Protein AF-A0A183JZS4-F1 (afdb_monomer)

Nearest PDB structures (foldseek):
  2obv-assembly1_A  TM=9.964E-01  e=6.288E-43  Homo sapiens
  6fcd-assembly1_A  TM=9.947E-01  e=8.988E-43  Homo sapiens
  7rwh-assembly1_A  TM=9.903E-01  e=8.988E-43  Homo sapiens
  6fbo-assembly1_A  TM=9.961E-01  e=3.535E-42  Homo sapiens
  6p9v-assembly1_A-2  TM=9.961E-01  e=6.806E-42  Homo sapiens

InterPro domains:
  IPR002133 S-adenosylmethionine synthetase [PTHR11964] (72-334)
  IPR002133 S-adenosylmethionine synthetase [TIGR01034] (72-334)
  IPR022628 S-adenosylmethionine synthetase, N-terminal [PF00438] (72-130)
  IPR022629 S-adenosylmethionine synthetase, central domain [PF02772] (144-265)
  IPR022630 S-adenosylmethionine synthetase, C-terminal [PF02773] (267-334)
  IPR022631 S-adenosylmethionine synthetase, conserved site [PS00376] (146-156)
  IPR022631 S-adenosylmethionine synthetase, conserved site [PS00377] (293-301)
  IPR022636 S-adenosylmethionine synthetase superfamily [SSF55973] (58-139)
  IPR022636 S-adenosylmethionine synthetase superfamily [SSF55973] (142-266)
  IPR022636 S-adenosylmethionine synthetase superfamily [SSF55973] (267-334)

Secondary structure (DSSP, 8-state):
-----PPPPPS-----HHHHHHHHHHHHHHHSS-----S---PPPPPP-----------------SEEE--EEEEETTEEEEEEEEEES----HHHHHHHHHHHHT-EEGGGTEETTT-EEEEEEEPPPHHHHHHHTTT--GGGPPPSS-EEEEEEEESSSTTSS-HHHHHHHHHHHHHHHHHHTTSSTTEEEEEEEEEEEEEEEETTEEEEEEEEEEEEEEEE-SSS-HHHHHHHHIIIIIHHHS-GGG--TT-EEEESTTS---S-GGGTS-EETTTTTTTTTTTTSS---S---TT--TT-HHHHHHHHHHHHHHHHHHTTS-SEEEEEEEE-TT-S--EEEEEE-

pLDDT: mean 79.47, std 25.32, range [18.95, 98.75]

Organism: NCBI:txid6186

Structure (mmCIF, N/CA/C/O backbone):
data_AF-A0A183JZS4-F1
#
_entry.id   AF-A0A183JZS4-F1
#
loop_
_atom_site.group_PDB
_atom_site.id
_atom_site.type_symbol
_atom_site.label_atom_id
_atom_site.label_alt_id
_atom_site.label_comp_id
_atom_site.label_asym_id
_atom_site.label_entity_id
_atom_site.label_seq_id
_atom_site.pdbx_PDB_ins_code
_atom_site.Cartn_x
_atom_site.Cartn_y
_atom_site.Cartn_z
_atom_site.occupancy
_atom_site.B_iso_or_equiv
_atom_site.auth_seq_id
_atom_site.auth_comp_id
_atom_site.auth_asym_id
_atom_site.auth_atom_id
_atom_site.pdbx_PDB_model_num
ATOM 1 N N . MET A 1 1 ? 10.781 13.021 -59.626 1.00 37.31 1 MET A N 1
ATOM 2 C CA . MET A 1 1 ? 10.560 14.184 -58.742 1.00 37.31 1 MET A CA 1
ATOM 3 C C . MET A 1 1 ? 9.190 14.043 -58.106 1.00 37.31 1 MET A C 1
ATOM 5 O O . MET A 1 1 ? 8.219 14.307 -58.792 1.00 37.31 1 MET A O 1
ATOM 9 N N . SER A 1 2 ? 9.129 13.605 -56.849 1.00 26.14 2 SER A N 1
ATOM 10 C CA . SER A 1 2 ? 8.115 14.011 -55.859 1.00 26.14 2 SER A CA 1
ATOM 11 C C . SER A 1 2 ? 8.371 13.226 -54.575 1.00 26.14 2 SER A C 1
ATOM 13 O O . SER A 1 2 ? 7.959 12.083 -54.416 1.00 26.14 2 SER A O 1
ATOM 15 N N . THR A 1 3 ? 9.143 13.842 -53.689 1.00 25.03 3 THR A N 1
ATOM 16 C CA . THR A 1 3 ? 9.300 13.450 -52.293 1.00 25.03 3 THR A CA 1
ATOM 17 C C . THR A 1 3 ? 8.053 13.896 -51.533 1.00 25.03 3 THR A C 1
ATOM 19 O O . THR A 1 3 ? 7.829 15.094 -51.357 1.00 25.03 3 THR A O 1
ATOM 22 N N . GLU A 1 4 ? 7.225 12.950 -51.093 1.00 27.14 4 GLU A N 1
ATOM 23 C CA . GLU A 1 4 ? 6.157 13.237 -50.135 1.00 27.14 4 GLU A CA 1
ATOM 24 C C . GLU A 1 4 ? 6.762 13.460 -48.746 1.00 27.14 4 GLU A C 1
ATOM 26 O O . GLU A 1 4 ? 7.496 12.635 -48.199 1.00 27.14 4 GLU A O 1
ATOM 31 N N . LYS A 1 5 ? 6.495 14.650 -48.207 1.00 26.62 5 LYS A N 1
ATOM 32 C CA . LYS A 1 5 ? 6.917 15.097 -46.883 1.00 26.62 5 LYS A CA 1
ATOM 33 C C . LYS A 1 5 ? 6.120 14.342 -45.822 1.00 26.62 5 LYS A C 1
ATOM 35 O O . LYS A 1 5 ? 4.927 14.583 -45.666 1.00 26.62 5 LYS A O 1
ATOM 40 N N . ILE A 1 6 ? 6.797 13.508 -45.039 1.00 29.28 6 ILE A N 1
ATOM 41 C CA . ILE A 1 6 ? 6.266 13.005 -43.769 1.00 29.28 6 ILE A CA 1
ATOM 42 C C . ILE A 1 6 ? 6.198 14.190 -42.797 1.00 29.28 6 ILE A C 1
ATOM 44 O O . ILE A 1 6 ? 7.209 14.832 -42.496 1.00 29.28 6 ILE A O 1
ATOM 48 N N . ALA A 1 7 ? 4.984 14.524 -42.364 1.00 27.22 7 ALA A N 1
ATOM 49 C CA . ALA A 1 7 ? 4.718 15.582 -41.401 1.00 27.22 7 ALA A CA 1
ATOM 50 C C . ALA A 1 7 ? 5.353 15.249 -40.039 1.00 27.22 7 ALA A C 1
ATOM 52 O O . ALA A 1 7 ? 5.234 14.133 -39.536 1.00 27.22 7 ALA A O 1
ATOM 53 N N . ARG A 1 8 ? 6.035 16.231 -39.437 1.00 24.91 8 ARG A N 1
ATOM 54 C CA . ARG A 1 8 ? 6.561 16.138 -38.067 1.00 24.91 8 ARG A CA 1
ATOM 55 C C . ARG A 1 8 ? 5.395 16.133 -37.063 1.00 24.91 8 ARG A C 1
ATOM 57 O O . ARG A 1 8 ? 4.490 16.951 -37.230 1.00 24.91 8 ARG A O 1
ATOM 64 N N . PRO A 1 9 ? 5.424 15.299 -36.008 1.00 27.33 9 PRO A N 1
ATOM 65 C CA . PRO A 1 9 ? 4.445 15.389 -34.931 1.00 27.33 9 PRO A CA 1
ATOM 66 C C . PRO A 1 9 ? 4.622 16.698 -34.131 1.00 27.33 9 PRO A C 1
ATOM 68 O O . PRO A 1 9 ? 5.731 17.242 -34.074 1.00 27.33 9 PRO A O 1
ATOM 71 N N . PRO A 1 10 ? 3.542 17.236 -33.533 1.00 27.16 10 PRO A N 1
ATOM 72 C CA . PRO A 1 10 ? 3.557 18.525 -32.846 1.00 27.16 10 PRO A CA 1
ATOM 73 C C . PRO A 1 10 ? 4.424 18.512 -31.575 1.00 27.16 10 PRO A C 1
ATOM 75 O O . PRO A 1 10 ? 4.438 17.554 -30.807 1.00 27.16 10 PRO A O 1
ATOM 78 N N . SER A 1 11 ? 5.110 19.630 -31.328 1.00 27.20 11 SER A N 1
ATOM 79 C CA . SER A 1 11 ? 6.129 19.868 -30.291 1.00 27.20 11 SER A CA 1
ATOM 80 C C . SER A 1 11 ? 5.612 19.995 -28.849 1.00 27.20 11 SER A C 1
ATOM 82 O O . SER A 1 11 ? 6.318 20.515 -27.987 1.00 27.20 11 SER A O 1
ATOM 84 N N . HIS A 1 12 ? 4.396 19.538 -28.554 1.00 28.02 12 HIS A N 1
ATOM 85 C CA . HIS A 1 12 ? 3.797 19.664 -27.225 1.00 28.02 12 HIS A CA 1
ATOM 86 C C . HIS A 1 12 ? 3.096 18.371 -26.811 1.00 28.02 12 HIS A C 1
ATOM 88 O O . HIS A 1 12 ? 1.872 18.265 -26.838 1.00 28.02 12 HIS A O 1
ATOM 94 N N . VAL A 1 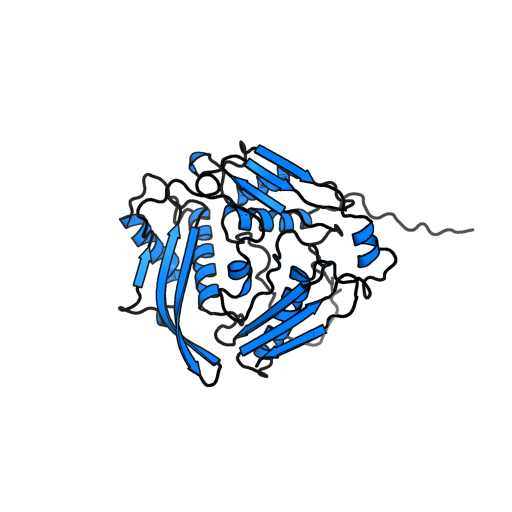13 ? 3.883 17.387 -26.374 1.00 26.14 13 VAL A N 1
ATOM 95 C CA . VAL A 1 13 ? 3.361 16.282 -25.564 1.00 26.14 13 VAL A CA 1
ATOM 96 C C . VAL A 1 13 ? 3.098 16.837 -24.162 1.00 26.14 13 VAL A C 1
ATOM 98 O O . VAL A 1 13 ? 4.029 17.191 -23.439 1.00 26.14 13 VAL A O 1
ATOM 101 N N . LYS A 1 14 ? 1.825 16.950 -23.763 1.00 24.09 14 LYS A N 1
ATOM 102 C CA . LYS A 1 14 ? 1.471 17.184 -22.355 1.00 24.09 14 LYS A CA 1
ATOM 103 C C . LYS A 1 14 ? 1.863 15.937 -21.559 1.00 24.09 14 LYS A C 1
ATOM 105 O O . LYS A 1 14 ? 1.193 14.914 -21.624 1.00 24.09 14 LYS A O 1
ATOM 110 N N . VAL A 1 15 ? 2.950 16.028 -20.798 1.00 34.28 15 VAL A N 1
ATOM 111 C CA . VAL A 1 15 ? 3.437 14.952 -19.927 1.00 34.28 15 VAL A CA 1
ATOM 112 C C . VAL A 1 15 ? 2.504 14.820 -18.717 1.00 34.28 15 VAL A C 1
ATOM 114 O O . VAL A 1 15 ? 2.616 15.566 -17.748 1.00 34.28 15 VAL A O 1
ATOM 117 N N . HIS A 1 16 ? 1.536 13.905 -18.784 1.00 26.50 16 HIS A N 1
ATOM 118 C CA . HIS A 1 16 ? 0.751 13.464 -17.617 1.00 26.50 16 HIS A CA 1
ATOM 119 C C . HIS A 1 16 ? 1.345 12.194 -16.970 1.00 26.50 16 HIS A C 1
ATOM 121 O O . HIS A 1 16 ? 1.190 12.000 -15.769 1.00 26.50 16 HIS A O 1
ATOM 127 N N . GLY A 1 17 ? 2.111 11.384 -17.717 1.00 26.69 17 GLY A N 1
ATOM 128 C CA . GLY A 1 17 ? 2.613 10.073 -17.269 1.00 26.69 17 GLY A CA 1
ATOM 129 C C . GLY A 1 17 ? 3.670 10.104 -16.156 1.00 26.69 17 GLY A C 1
ATOM 130 O O . GLY A 1 17 ? 3.558 9.346 -15.198 1.00 26.69 17 GLY A O 1
ATOM 131 N N . ILE A 1 18 ? 4.639 11.026 -16.214 1.00 29.39 18 ILE A N 1
ATOM 132 C CA . ILE A 1 18 ? 5.734 11.132 -15.221 1.00 29.39 18 ILE A CA 1
ATOM 133 C C . ILE A 1 18 ? 5.206 11.518 -13.827 1.00 29.39 18 ILE A C 1
ATOM 135 O O . ILE A 1 18 ? 5.758 11.108 -12.809 1.00 29.39 18 ILE A O 1
ATOM 139 N N . ARG A 1 19 ? 4.084 12.248 -13.757 1.00 28.30 19 ARG A N 1
ATOM 140 C CA . ARG A 1 19 ? 3.422 12.572 -12.483 1.00 28.30 19 ARG A CA 1
ATOM 141 C C . ARG A 1 19 ? 2.895 11.328 -11.759 1.00 28.30 19 ARG A C 1
ATOM 143 O O . ARG A 1 19 ? 2.903 11.323 -10.532 1.00 28.30 19 ARG A O 1
ATOM 150 N N . SER A 1 20 ? 2.463 10.299 -12.494 1.00 33.72 20 SER A N 1
ATOM 151 C CA . SER A 1 20 ? 1.867 9.088 -11.910 1.00 33.72 20 SER A CA 1
ATOM 152 C C . SER A 1 20 ? 2.909 8.175 -11.260 1.00 33.72 20 SER A C 1
ATOM 154 O O . SER A 1 20 ? 2.699 7.702 -10.149 1.00 33.72 20 SER A O 1
ATOM 156 N N . THR A 1 21 ? 4.070 7.993 -11.891 1.00 35.69 21 THR A N 1
ATOM 157 C CA . THR A 1 21 ? 5.158 7.172 -11.353 1.00 35.69 21 THR A CA 1
ATOM 158 C C . THR A 1 21 ? 5.824 7.876 -10.175 1.00 35.69 21 THR A C 1
ATOM 160 O O . THR A 1 21 ? 5.738 7.374 -9.059 1.00 35.69 21 THR A O 1
ATOM 163 N N . TYR A 1 22 ? 6.362 9.091 -10.355 1.00 35.12 22 TYR A N 1
ATOM 164 C CA . TYR A 1 22 ? 7.011 9.844 -9.263 1.00 35.12 22 TYR A CA 1
ATOM 165 C C . TYR A 1 22 ? 6.106 10.132 -8.067 1.00 35.12 22 TYR A C 1
ATOM 167 O O . TYR A 1 22 ? 6.574 10.168 -6.927 1.00 35.12 22 TYR A O 1
ATOM 175 N N . GLY A 1 23 ? 4.808 10.294 -8.323 1.00 36.03 23 GLY A N 1
ATOM 176 C CA . GLY A 1 23 ? 3.799 10.435 -7.289 1.00 36.03 23 GLY A CA 1
ATOM 177 C C . GLY A 1 23 ? 3.688 9.234 -6.370 1.00 36.03 23 GLY A C 1
ATOM 178 O O . GLY A 1 23 ? 3.748 9.386 -5.147 1.00 36.03 23 GLY A O 1
ATOM 179 N N . ARG A 1 24 ? 3.523 8.045 -6.951 1.00 45.28 24 ARG A N 1
ATOM 180 C CA . ARG A 1 24 ? 3.320 6.819 -6.174 1.00 45.28 24 ARG A CA 1
ATOM 181 C C . ARG A 1 24 ? 4.555 6.488 -5.342 1.00 45.28 24 ARG A C 1
ATOM 183 O O . ARG A 1 24 ? 4.424 6.118 -4.176 1.00 45.28 24 ARG A O 1
ATOM 190 N N . TRP A 1 25 ? 5.749 6.725 -5.897 1.00 54.84 25 TRP A N 1
ATOM 191 C CA . TRP A 1 25 ? 7.037 6.464 -5.239 1.00 54.84 25 TRP A CA 1
ATOM 192 C C . TRP A 1 25 ? 7.176 7.210 -3.912 1.00 54.84 25 TRP A C 1
ATOM 194 O O . TRP A 1 25 ? 7.472 6.621 -2.872 1.00 54.84 25 TRP A O 1
ATOM 204 N N . LEU A 1 26 ? 6.943 8.522 -3.952 1.00 50.78 26 LEU A N 1
ATOM 205 C CA . LEU A 1 26 ? 7.121 9.374 -2.792 1.00 50.78 26 LEU A CA 1
ATOM 206 C C . LEU A 1 26 ? 5.937 9.245 -1.823 1.00 50.78 26 LEU A C 1
ATOM 208 O O . LEU A 1 26 ? 6.157 9.343 -0.622 1.00 50.78 26 LEU A O 1
ATOM 212 N N . SER A 1 27 ? 4.723 8.933 -2.300 1.00 48.34 27 SER A N 1
ATOM 213 C CA . SER A 1 27 ? 3.597 8.560 -1.425 1.00 48.34 27 SER A CA 1
ATOM 214 C C . SER A 1 27 ? 3.945 7.360 -0.557 1.00 48.34 27 SER A C 1
ATOM 216 O O . SER A 1 27 ? 3.951 7.477 0.663 1.00 48.34 27 SER A O 1
ATOM 218 N N . LEU A 1 28 ? 4.360 6.245 -1.159 1.00 48.94 28 LEU A N 1
ATOM 219 C CA . LEU A 1 28 ? 4.737 5.043 -0.415 1.00 48.94 28 LEU A CA 1
ATOM 220 C C . LEU A 1 28 ? 5.913 5.280 0.543 1.00 48.94 28 LEU A C 1
ATOM 222 O O . LEU A 1 28 ? 5.905 4.763 1.661 1.00 48.94 28 LEU A O 1
ATOM 226 N N . ALA A 1 29 ? 6.904 6.083 0.145 1.00 42.72 29 ALA A N 1
ATOM 227 C CA . ALA A 1 29 ? 8.029 6.429 1.015 1.00 42.72 29 ALA A CA 1
ATOM 228 C C . ALA A 1 29 ? 7.628 7.344 2.191 1.00 42.72 29 ALA A C 1
ATOM 230 O O . ALA A 1 29 ? 8.225 7.239 3.262 1.00 42.72 29 ALA A O 1
ATOM 231 N N . LEU A 1 30 ? 6.641 8.229 2.007 1.00 44.38 30 LEU A N 1
ATOM 232 C CA . LEU A 1 30 ? 6.209 9.218 3.003 1.00 44.38 30 LEU A CA 1
ATOM 233 C C . LEU A 1 30 ? 5.108 8.722 3.940 1.00 44.38 30 LEU A C 1
ATOM 235 O O . LEU A 1 30 ? 5.116 9.078 5.114 1.00 44.38 30 LEU A O 1
ATOM 239 N N . THR A 1 31 ? 4.152 7.952 3.425 1.00 46.28 31 THR A N 1
ATOM 240 C CA . THR A 1 31 ? 2.945 7.536 4.159 1.00 46.28 31 THR A CA 1
ATOM 241 C C . THR A 1 31 ? 2.873 6.032 4.372 1.00 46.28 31 THR A C 1
ATOM 243 O O . THR A 1 31 ? 2.096 5.563 5.196 1.00 46.28 31 THR A O 1
ATOM 246 N N . GLY A 1 32 ? 3.670 5.250 3.638 1.00 37.75 32 GLY A N 1
ATOM 247 C CA . GLY A 1 32 ? 3.561 3.795 3.631 1.00 37.75 32 GLY A CA 1
ATOM 248 C C . GLY A 1 32 ? 2.351 3.248 2.866 1.00 37.75 32 GLY A C 1
ATOM 249 O O . GLY A 1 32 ? 2.154 2.035 2.908 1.00 37.75 32 GLY A O 1
ATOM 250 N N . ILE A 1 33 ? 1.571 4.099 2.184 1.00 39.97 33 ILE A N 1
ATOM 251 C CA . ILE A 1 33 ? 0.403 3.737 1.365 1.00 39.97 33 ILE A CA 1
ATOM 252 C C . ILE A 1 33 ? 0.489 4.449 0.007 1.00 39.97 33 ILE A C 1
ATOM 254 O O . ILE A 1 33 ? 0.914 5.605 -0.097 1.00 39.97 33 ILE A O 1
ATOM 258 N N . ASP A 1 34 ? 0.059 3.763 -1.048 1.00 45.44 34 ASP A N 1
ATOM 259 C CA . ASP A 1 34 ? -0.192 4.381 -2.345 1.00 45.44 34 ASP A CA 1
ATOM 260 C C . ASP A 1 34 ? -1.599 5.013 -2.368 1.00 45.44 34 ASP A C 1
ATOM 262 O O . ASP A 1 34 ? -2.591 4.346 -2.651 1.00 45.44 34 ASP A O 1
ATOM 266 N N . ASP A 1 35 ? -1.683 6.292 -1.988 1.00 41.19 35 ASP A N 1
ATOM 267 C CA . ASP A 1 35 ? -2.938 7.051 -1.834 1.00 41.19 35 ASP A CA 1
ATOM 268 C C . ASP A 1 35 ? -3.243 7.967 -3.037 1.00 41.19 35 ASP A C 1
ATOM 270 O O . ASP A 1 35 ? -4.060 8.893 -2.926 1.00 41.19 35 ASP A O 1
ATOM 274 N N . LEU A 1 36 ? -2.566 7.750 -4.170 1.00 40.16 36 LEU A N 1
ATOM 275 C CA . LEU A 1 36 ? -2.883 8.416 -5.430 1.00 40.16 36 LEU A CA 1
ATOM 276 C C . LEU A 1 36 ? -4.031 7.670 -6.104 1.00 40.16 36 LEU A C 1
ATOM 278 O O . LEU A 1 36 ? -3.844 6.591 -6.666 1.00 40.16 36 LEU A O 1
ATOM 282 N N . ASP A 1 37 ? -5.224 8.261 -6.041 1.00 32.34 37 ASP A N 1
ATOM 283 C CA . ASP A 1 37 ? -6.388 7.807 -6.799 1.00 32.34 37 ASP A CA 1
ATOM 284 C C . ASP A 1 37 ? -6.122 7.977 -8.304 1.00 32.34 37 ASP A C 1
ATOM 286 O O . ASP A 1 37 ? -6.439 8.997 -8.907 1.00 32.34 37 ASP A O 1
ATOM 290 N N . ASP A 1 38 ? -5.514 6.959 -8.900 1.00 29.86 38 ASP A N 1
ATOM 291 C CA . ASP A 1 38 ? -5.650 6.626 -10.311 1.00 29.86 38 ASP A CA 1
ATOM 292 C C . ASP A 1 38 ? -5.366 5.126 -10.448 1.00 29.86 38 ASP A C 1
ATOM 294 O O . ASP A 1 38 ? -4.368 4.648 -9.916 1.00 29.86 38 ASP A O 1
ATOM 298 N N . VAL A 1 39 ? -6.217 4.380 -11.157 1.00 28.62 39 VAL A N 1
ATOM 299 C CA . VAL A 1 39 ? -6.150 2.915 -11.399 1.00 28.62 39 VAL A CA 1
ATOM 300 C C . VAL A 1 39 ? -6.776 2.005 -10.318 1.00 28.62 39 VAL A C 1
ATOM 302 O O . VAL A 1 39 ? -6.115 1.148 -9.736 1.00 28.62 39 VAL A O 1
ATOM 305 N N . THR A 1 40 ? -8.093 2.111 -10.105 1.00 23.83 40 THR A N 1
ATOM 306 C CA . THR A 1 40 ? -8.926 0.932 -9.739 1.00 23.83 40 THR A CA 1
ATOM 307 C C . THR A 1 40 ? -10.236 0.814 -10.524 1.00 23.83 40 THR A C 1
ATOM 309 O O . THR A 1 40 ? -10.839 -0.256 -10.497 1.00 23.83 40 THR A O 1
ATOM 312 N N . ASP A 1 41 ? -10.636 1.816 -11.315 1.00 22.72 41 ASP A N 1
ATOM 313 C CA . ASP A 1 41 ? -11.734 1.644 -12.272 1.00 22.72 41 ASP A CA 1
ATOM 314 C C . ASP A 1 41 ? -11.241 0.882 -13.506 1.00 22.72 41 ASP A C 1
ATOM 316 O O . ASP A 1 41 ? -10.787 1.446 -14.498 1.00 22.72 41 ASP A O 1
ATOM 320 N N . CYS A 1 42 ? -11.322 -0.444 -13.430 1.00 23.06 42 CYS A N 1
ATOM 321 C CA . CYS A 1 42 ? -11.439 -1.272 -14.619 1.00 23.06 42 CYS A CA 1
ATOM 322 C C . CYS A 1 42 ? -12.865 -1.044 -15.159 1.00 23.06 42 CYS A C 1
ATOM 324 O O . CYS A 1 42 ? -13.818 -1.413 -14.463 1.00 23.06 42 CYS A O 1
ATOM 326 N N . PRO A 1 43 ? -13.074 -0.424 -16.336 1.00 23.41 43 PRO A N 1
ATOM 327 C CA . PRO A 1 43 ? -14.421 -0.256 -16.862 1.00 23.41 43 PRO A CA 1
ATOM 328 C C . PRO A 1 43 ? -15.061 -1.636 -17.039 1.00 23.41 43 PRO A C 1
ATOM 330 O O . PRO A 1 43 ? -14.433 -2.556 -17.569 1.00 23.41 43 PRO A O 1
ATOM 333 N N . ARG A 1 44 ? -16.319 -1.793 -16.606 1.00 23.81 44 ARG A N 1
ATOM 334 C CA . ARG A 1 44 ? -17.127 -2.976 -16.939 1.00 23.81 44 ARG A CA 1
ATOM 335 C C . ARG A 1 44 ? -17.075 -3.177 -18.454 1.00 23.81 44 ARG A C 1
ATOM 337 O O . ARG A 1 44 ? -17.421 -2.260 -19.196 1.00 23.81 44 ARG A O 1
ATOM 344 N N . MET A 1 45 ? -16.660 -4.363 -18.904 1.00 24.16 45 MET A N 1
ATOM 345 C CA . MET A 1 45 ? -16.719 -4.704 -20.325 1.00 24.16 45 MET A CA 1
ATOM 346 C C . MET A 1 45 ? -18.170 -4.575 -20.813 1.00 24.16 45 MET A C 1
ATOM 348 O O . MET A 1 45 ? -19.061 -5.168 -20.196 1.00 24.16 45 MET A O 1
ATOM 352 N N . PRO A 1 46 ? -18.445 -3.814 -21.886 1.00 24.97 46 PRO A N 1
ATOM 353 C CA . PRO A 1 46 ? -19.778 -3.772 -22.458 1.00 24.97 46 PRO A CA 1
ATOM 354 C C . PRO A 1 46 ? -20.112 -5.126 -23.093 1.00 24.97 46 PRO A C 1
ATOM 356 O O . PRO A 1 46 ? -19.299 -5.744 -23.779 1.00 24.97 46 PRO A O 1
ATOM 359 N N . SER A 1 47 ? -21.335 -5.590 -22.852 1.00 24.61 47 SER A N 1
ATOM 360 C CA . SER A 1 47 ? -21.917 -6.760 -23.502 1.00 24.61 47 SER A CA 1
ATOM 361 C C . SER A 1 47 ? -21.978 -6.563 -25.019 1.00 24.61 47 SER A C 1
ATOM 363 O O . SER A 1 47 ? -22.545 -5.573 -25.487 1.00 24.61 47 SER A O 1
ATOM 365 N N . PHE A 1 48 ? -21.449 -7.519 -25.784 1.00 24.88 48 PHE A N 1
ATOM 366 C CA . PHE A 1 48 ? -21.553 -7.539 -27.241 1.00 24.88 48 PHE A CA 1
ATOM 367 C C . PHE A 1 48 ? -23.021 -7.596 -27.687 1.00 24.88 48 PHE A C 1
ATOM 369 O O . PHE A 1 48 ? -23.713 -8.586 -27.458 1.00 24.88 48 PHE A O 1
ATOM 376 N N . THR A 1 49 ? -23.476 -6.554 -28.381 1.00 26.28 49 THR A N 1
ATOM 377 C CA . THR A 1 49 ? -24.617 -6.634 -29.300 1.00 26.28 49 THR A CA 1
ATOM 378 C C . THR A 1 49 ? -24.159 -6.160 -30.675 1.00 26.28 49 THR A C 1
ATOM 380 O O . THR A 1 49 ? -23.440 -5.172 -30.799 1.00 26.28 49 THR A O 1
ATOM 383 N N . ASN A 1 50 ? -24.504 -6.935 -31.703 1.00 31.72 50 ASN A N 1
ATOM 384 C CA . ASN A 1 50 ? -24.133 -6.684 -33.092 1.00 31.72 50 ASN A CA 1
ATOM 385 C C . ASN A 1 50 ? -24.874 -5.460 -33.647 1.00 31.72 50 ASN A C 1
ATOM 387 O O . ASN A 1 50 ? -26.103 -5.471 -33.696 1.00 31.72 50 ASN A O 1
ATOM 391 N N . GLY A 1 51 ? -24.129 -4.489 -34.182 1.00 26.34 51 GLY A N 1
ATOM 392 C CA . GLY A 1 51 ? -24.638 -3.573 -35.204 1.00 26.34 51 GLY A CA 1
ATOM 393 C C . GLY A 1 51 ? -24.176 -2.120 -35.088 1.00 26.34 51 GLY A C 1
ATOM 394 O O . GLY A 1 51 ? -24.559 -1.423 -34.159 1.00 26.34 51 GLY A O 1
ATOM 395 N N . GLY A 1 52 ? -23.474 -1.649 -36.127 1.00 26.42 52 GLY A N 1
ATOM 396 C CA . GLY A 1 52 ? -23.520 -0.251 -36.574 1.00 26.42 52 GLY A CA 1
ATOM 397 C C . GLY A 1 52 ? -22.349 0.645 -36.164 1.00 26.42 52 GLY A C 1
ATOM 398 O O . GLY A 1 52 ? -22.234 1.027 -35.010 1.00 26.42 52 GLY A O 1
ATOM 399 N N . ASN A 1 53 ? -21.534 1.004 -37.164 1.00 37.06 53 ASN A N 1
ATOM 400 C CA . ASN A 1 53 ? -20.555 2.098 -37.237 1.00 37.06 53 ASN A CA 1
ATOM 401 C C . ASN A 1 53 ? -20.400 3.003 -35.999 1.00 37.06 53 ASN A C 1
ATOM 403 O O . ASN A 1 53 ? -21.171 3.940 -35.798 1.00 37.06 53 ASN A O 1
ATOM 407 N N . ALA A 1 54 ? -19.284 2.820 -35.301 1.00 29.75 54 ALA A N 1
ATOM 408 C CA . ALA A 1 54 ? -18.582 3.882 -34.597 1.00 29.75 54 ALA A CA 1
ATOM 409 C C . ALA A 1 54 ? -17.090 3.689 -34.889 1.00 29.75 54 ALA A C 1
ATOM 411 O O . ALA A 1 54 ? -16.581 2.578 -34.736 1.00 29.75 54 ALA A O 1
ATOM 412 N N . GLU A 1 55 ? -16.409 4.737 -35.360 1.00 32.41 55 GLU A N 1
ATOM 413 C CA . GLU A 1 55 ? -14.947 4.786 -35.352 1.00 32.41 55 GLU A CA 1
ATOM 414 C C . GLU A 1 55 ? -14.498 4.521 -33.913 1.00 32.41 55 GLU A C 1
ATOM 416 O O . GLU A 1 55 ? -14.705 5.331 -33.010 1.00 32.41 55 GLU A O 1
ATOM 421 N N . SER A 1 56 ? -13.988 3.315 -33.680 1.00 26.39 56 SER A N 1
ATOM 422 C CA . SER A 1 56 ? -13.473 2.902 -32.389 1.00 26.39 56 SER A CA 1
ATOM 423 C C . SER A 1 56 ? -12.126 3.582 -32.194 1.00 26.39 56 SER A C 1
ATOM 425 O O . SER A 1 56 ? -11.088 3.028 -32.573 1.00 26.39 56 SER A O 1
ATOM 427 N N . ASP A 1 57 ? -12.139 4.781 -31.614 1.00 24.92 57 ASP A N 1
ATOM 428 C CA . ASP A 1 57 ? -10.945 5.355 -31.009 1.00 24.92 57 ASP A CA 1
ATOM 429 C C . ASP A 1 57 ? -10.446 4.358 -29.962 1.00 24.92 57 ASP A C 1
ATOM 431 O O . ASP A 1 57 ? -10.984 4.195 -28.867 1.00 24.92 57 ASP A O 1
ATOM 435 N N . THR A 1 58 ? -9.443 3.591 -30.367 1.00 20.77 58 THR A N 1
ATOM 436 C CA . THR A 1 58 ? -8.815 2.577 -29.540 1.00 20.77 58 THR A CA 1
ATOM 437 C C . THR A 1 58 ? -7.725 3.300 -28.768 1.00 20.77 58 THR A C 1
ATOM 439 O O . THR A 1 58 ? -6.647 3.551 -29.299 1.00 20.77 58 THR A O 1
ATOM 442 N N . PHE A 1 59 ? -8.007 3.708 -27.533 1.00 21.44 59 PHE A N 1
ATOM 443 C CA . PHE A 1 59 ? -7.010 4.346 -26.672 1.00 21.44 59 PHE A CA 1
ATOM 444 C C . PHE A 1 59 ? -6.327 3.291 -25.799 1.00 21.44 59 PHE A C 1
ATOM 446 O O . PHE A 1 59 ? -6.937 2.688 -24.917 1.00 21.44 59 PHE A O 1
ATOM 453 N N . LEU A 1 60 ? -5.038 3.075 -26.055 1.00 18.95 60 LEU A N 1
ATOM 454 C CA . LEU A 1 60 ? -4.142 2.338 -25.171 1.00 18.95 60 LEU A CA 1
ATOM 455 C C . LEU A 1 60 ? -3.737 3.253 -24.009 1.00 18.95 60 LEU A C 1
ATOM 457 O O . LEU A 1 60 ? -3.187 4.333 -24.225 1.00 18.95 60 LEU A O 1
ATOM 461 N N . PHE A 1 61 ? -3.970 2.811 -22.774 1.00 20.78 61 PHE A N 1
ATOM 462 C CA . PHE A 1 61 ? -3.287 3.375 -21.613 1.00 20.78 61 PHE A CA 1
ATOM 463 C C . PHE A 1 61 ? -1.812 2.959 -21.674 1.00 20.78 61 PHE A C 1
ATOM 465 O O . PHE A 1 61 ? -1.491 1.789 -21.480 1.00 20.78 61 PHE A O 1
ATOM 472 N N . THR A 1 62 ? -0.908 3.907 -21.914 1.00 21.42 62 THR A N 1
ATOM 473 C CA . THR A 1 62 ? 0.522 3.735 -21.630 1.00 21.42 62 THR A CA 1
ATOM 474 C C . THR A 1 62 ? 0.961 4.840 -20.674 1.00 21.42 62 THR A C 1
ATOM 476 O O . THR A 1 62 ? 1.043 6.016 -21.021 1.00 21.42 62 THR A O 1
ATOM 479 N N . SER A 1 63 ? 1.217 4.484 -19.416 1.00 25.67 63 SER A N 1
ATOM 480 C CA . SER A 1 63 ? 1.763 5.411 -18.423 1.00 25.67 63 SER A CA 1
ATOM 481 C C . SER A 1 63 ? 3.288 5.473 -18.503 1.00 25.67 63 SER A C 1
ATOM 483 O O . SER A 1 63 ? 3.928 5.439 -17.466 1.00 25.67 63 SER A O 1
ATOM 485 N N . GLU A 1 64 ? 3.902 5.523 -19.684 1.00 31.27 64 GLU A N 1
ATOM 486 C CA . GLU A 1 64 ? 5.364 5.491 -19.794 1.00 31.27 64 GLU A CA 1
ATOM 487 C C . GLU A 1 64 ? 5.822 6.273 -21.029 1.00 31.27 64 GLU A C 1
ATOM 489 O O . GLU A 1 64 ? 5.728 5.820 -22.168 1.00 31.27 64 GLU A O 1
ATOM 494 N N . SER A 1 65 ? 6.345 7.483 -20.807 1.00 25.97 65 SER A N 1
ATOM 495 C CA . SER A 1 65 ? 7.356 8.005 -21.721 1.00 25.97 65 SER A CA 1
ATOM 496 C C . SER A 1 65 ? 8.575 7.113 -21.537 1.00 25.97 65 SER A C 1
ATOM 498 O O . SER A 1 65 ? 9.139 7.124 -20.445 1.00 25.97 65 SER A O 1
ATOM 500 N N . VAL A 1 66 ? 8.924 6.341 -22.566 1.00 33.62 66 VAL A N 1
ATOM 501 C CA . VAL A 1 66 ? 10.110 5.473 -22.647 1.00 33.62 66 VAL A CA 1
ATOM 502 C C . VAL A 1 66 ? 11.291 6.139 -21.932 1.00 33.62 66 VAL A C 1
ATOM 504 O O . VAL A 1 66 ? 11.857 7.131 -22.397 1.00 33.62 66 VAL A O 1
ATOM 507 N N . GLY A 1 67 ? 11.563 5.662 -20.728 1.00 40.16 67 GLY A N 1
ATOM 508 C CA . GLY A 1 67 ? 12.583 6.169 -19.834 1.00 40.16 67 GLY A CA 1
ATOM 509 C C . GLY A 1 67 ? 12.981 5.006 -18.954 1.00 40.16 67 GLY A C 1
ATOM 510 O O . GLY A 1 67 ? 12.143 4.473 -18.230 1.00 40.16 67 GLY A O 1
ATOM 511 N N . GLU A 1 68 ? 14.227 4.582 -19.085 1.00 53.56 68 GLU A N 1
ATOM 512 C CA . GLU A 1 68 ? 14.800 3.556 -18.229 1.00 53.56 68 GLU A CA 1
ATOM 513 C C . GLU A 1 68 ? 15.159 4.205 -16.904 1.00 53.56 68 GLU A C 1
ATOM 515 O O . GLU A 1 68 ? 15.753 5.287 -16.884 1.00 53.56 68 GLU A O 1
ATOM 520 N N . GLY A 1 69 ? 14.825 3.562 -15.791 1.00 49.12 69 GLY A N 1
ATOM 521 C CA . GLY A 1 69 ? 15.342 4.027 -14.520 1.00 49.12 69 GLY A CA 1
ATOM 522 C C . GLY A 1 69 ? 14.912 3.246 -13.295 1.00 49.12 69 GLY A C 1
ATOM 523 O O . GLY A 1 69 ? 13.959 2.465 -13.320 1.00 49.12 69 GLY A O 1
ATOM 524 N N . HIS A 1 70 ? 15.658 3.504 -12.224 1.00 57.56 70 HIS A N 1
ATOM 525 C CA . HIS A 1 70 ? 15.403 3.033 -10.865 1.00 57.56 70 HIS A CA 1
ATOM 526 C C . HIS A 1 70 ? 15.611 4.158 -9.840 1.00 57.56 70 HIS A C 1
ATOM 528 O O . HIS A 1 70 ? 16.463 4.037 -8.959 1.00 57.56 70 HIS A O 1
ATOM 534 N N . PRO A 1 71 ? 14.905 5.299 -9.933 1.00 64.25 71 PRO A N 1
ATOM 535 C CA . PRO A 1 71 ? 14.968 6.299 -8.882 1.00 64.25 71 PRO A CA 1
ATOM 536 C C . PRO A 1 71 ? 14.501 5.729 -7.539 1.00 64.25 71 PRO A C 1
ATOM 538 O O . PRO A 1 71 ? 13.342 5.356 -7.356 1.00 64.25 71 PRO A O 1
ATOM 541 N N . GLU A 1 72 ? 15.408 5.763 -6.579 1.00 73.12 72 GLU A N 1
ATOM 542 C CA . GLU A 1 72 ? 15.173 5.552 -5.165 1.00 73.12 72 GLU A CA 1
ATOM 543 C C . GLU A 1 72 ? 14.885 6.896 -4.491 1.00 73.12 72 GLU A C 1
ATOM 545 O O . GLU A 1 72 ? 15.492 7.929 -4.789 1.00 73.12 72 GLU A O 1
ATOM 550 N N . SER A 1 73 ? 13.950 6.895 -3.545 1.00 82.19 73 SER A N 1
ATOM 551 C CA . SER A 1 73 ? 13.680 8.053 -2.689 1.00 82.19 73 SER A CA 1
ATOM 552 C C . SER A 1 73 ? 13.931 7.714 -1.229 1.00 82.19 73 SER A C 1
ATOM 554 O O . SER A 1 73 ? 13.345 6.761 -0.709 1.00 82.19 73 SER A O 1
ATOM 556 N N . PHE A 1 74 ? 14.757 8.524 -0.569 1.00 89.50 74 PHE A N 1
ATOM 557 C CA . PHE A 1 74 ? 14.969 8.533 0.876 1.00 89.50 74 PHE A CA 1
ATOM 558 C C . PHE A 1 74 ? 14.387 9.815 1.466 1.00 89.50 74 PHE A C 1
ATOM 560 O O . PHE A 1 74 ? 14.595 10.903 0.928 1.00 89.50 74 PHE A O 1
ATOM 567 N N . VAL A 1 75 ? 13.682 9.710 2.591 1.00 89.06 75 VAL A N 1
ATOM 568 C CA . VAL A 1 75 ? 13.093 10.874 3.254 1.00 89.06 75 VAL A CA 1
ATOM 569 C C . VAL A 1 75 ? 13.389 10.876 4.747 1.00 89.06 75 VAL A C 1
ATOM 571 O O . VAL A 1 75 ? 13.220 9.871 5.436 1.00 89.06 75 VAL A O 1
ATOM 574 N N . LYS A 1 76 ? 13.779 12.042 5.264 1.00 91.94 76 LYS A N 1
ATOM 575 C CA . LYS A 1 76 ? 13.880 12.330 6.698 1.00 91.94 76 LYS A CA 1
ATOM 576 C C . LYS A 1 76 ? 13.453 13.774 6.982 1.00 91.94 76 LYS A C 1
ATOM 578 O O . LYS A 1 76 ? 13.069 14.498 6.070 1.00 91.94 76 LYS A O 1
ATOM 583 N N . SER A 1 77 ? 13.479 14.189 8.246 1.00 91.44 77 SER A N 1
ATOM 584 C CA . SER A 1 77 ? 13.142 15.531 8.737 1.00 91.44 77 SER A CA 1
ATOM 585 C C . SER A 1 77 ? 13.631 16.653 7.808 1.00 91.44 77 SER A C 1
ATOM 587 O O . SER A 1 77 ? 14.812 16.992 7.799 1.00 91.44 77 SER A O 1
ATOM 589 N N . GLY A 1 78 ? 12.714 17.224 7.021 1.00 91.19 78 GLY A N 1
ATOM 590 C CA . GLY A 1 78 ? 13.000 18.327 6.098 1.00 91.19 78 GLY A CA 1
ATOM 591 C C . GLY A 1 78 ? 13.863 17.981 4.877 1.00 91.19 78 GLY A C 1
ATOM 592 O O . GLY A 1 78 ? 14.234 18.901 4.155 1.00 91.19 78 GLY A O 1
ATOM 593 N N . LEU A 1 79 ? 14.174 16.706 4.621 1.00 93.94 79 LEU A N 1
ATOM 594 C CA . LEU A 1 79 ? 15.011 16.250 3.508 1.00 93.94 79 LEU A CA 1
ATOM 595 C C . LEU A 1 79 ? 14.311 15.158 2.698 1.00 93.94 79 LEU A C 1
ATOM 597 O O . LEU A 1 79 ? 13.951 14.119 3.242 1.00 93.94 79 LEU A O 1
ATOM 601 N N . ILE A 1 80 ? 14.233 15.359 1.387 1.00 92.75 80 ILE A N 1
ATOM 602 C CA . ILE A 1 80 ? 13.907 14.338 0.392 1.00 92.75 80 ILE A CA 1
ATOM 603 C C . ILE A 1 80 ? 15.123 14.191 -0.520 1.00 92.75 80 ILE A C 1
ATOM 605 O O . ILE A 1 80 ? 15.534 15.151 -1.166 1.00 92.75 80 ILE A O 1
ATOM 609 N N . LEU A 1 81 ? 15.708 13.002 -0.568 1.00 92.44 81 LEU A N 1
ATOM 610 C CA . LEU A 1 81 ? 16.776 12.645 -1.492 1.00 92.44 81 LEU A CA 1
ATOM 611 C C . LEU A 1 81 ? 16.193 11.731 -2.567 1.00 92.44 81 LEU A C 1
ATOM 613 O O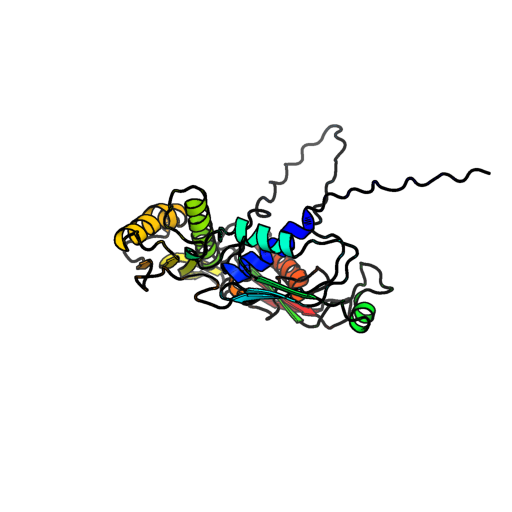 . LEU A 1 81 ? 15.667 10.672 -2.240 1.00 92.44 81 LEU A O 1
ATOM 617 N N . VAL A 1 82 ? 16.309 12.139 -3.826 1.00 89.25 82 VAL A N 1
ATOM 618 C CA . VAL A 1 82 ? 15.996 11.312 -4.995 1.00 89.25 82 VAL A CA 1
ATOM 619 C C . VAL A 1 82 ? 17.313 10.941 -5.659 1.00 89.25 82 VAL A C 1
ATOM 621 O O . VAL A 1 82 ? 18.064 11.836 -6.047 1.00 89.25 82 VAL A O 1
ATOM 624 N N . GLY A 1 83 ? 17.614 9.656 -5.793 1.00 86.62 83 GLY A N 1
ATOM 625 C CA . GLY A 1 83 ? 18.835 9.213 -6.462 1.00 86.62 83 GLY A CA 1
ATOM 626 C C . GLY A 1 83 ? 18.685 7.881 -7.176 1.00 86.62 83 GLY A C 1
ATOM 627 O O . GLY A 1 83 ? 17.659 7.234 -7.033 1.00 86.62 83 GLY A O 1
ATOM 628 N N . GLY A 1 84 ? 19.684 7.502 -7.965 1.00 88.12 84 GLY A N 1
ATOM 629 C CA . GLY A 1 84 ? 19.669 6.296 -8.801 1.00 88.12 84 GLY A CA 1
ATOM 630 C C . GLY A 1 84 ? 19.868 6.630 -10.274 1.00 88.12 84 GLY A C 1
ATOM 631 O O . GLY A 1 84 ? 20.336 7.717 -10.618 1.00 88.12 84 GLY A O 1
ATOM 632 N N . GLU A 1 85 ? 19.505 5.707 -11.155 1.00 82.62 85 GLU A N 1
ATOM 633 C CA . GLU A 1 85 ? 19.814 5.825 -12.578 1.00 82.62 85 GLU A CA 1
ATOM 634 C C . GLU A 1 85 ? 18.568 6.160 -13.391 1.00 82.62 85 GLU A C 1
ATOM 636 O O . GLU A 1 85 ? 17.525 5.526 -13.221 1.00 82.62 85 GLU A O 1
ATOM 641 N N . ILE A 1 86 ? 18.671 7.142 -14.291 1.00 83.94 86 ILE A N 1
ATOM 642 C CA . ILE A 1 86 ? 17.637 7.475 -15.271 1.00 83.94 86 ILE A CA 1
ATOM 643 C C . ILE A 1 86 ? 18.275 7.801 -16.619 1.00 83.94 86 ILE A C 1
ATOM 645 O O . ILE A 1 86 ? 19.025 8.769 -16.755 1.00 83.94 86 ILE A O 1
ATOM 649 N N . SER A 1 87 ? 17.867 7.060 -17.643 1.00 80.38 87 SER A N 1
ATOM 650 C CA . SER A 1 87 ? 18.146 7.355 -19.047 1.00 80.38 87 SER A CA 1
ATOM 651 C C . SER A 1 87 ? 16.834 7.697 -19.751 1.00 80.38 87 SER A C 1
ATOM 653 O O . SER A 1 87 ? 15.977 6.843 -19.972 1.00 80.38 87 SER A O 1
ATOM 655 N N . SER A 1 88 ? 16.631 8.976 -20.080 1.00 82.75 88 SER A N 1
ATOM 656 C CA . SER A 1 88 ? 15.414 9.432 -20.758 1.00 82.75 88 SER A CA 1
ATOM 657 C C . SER A 1 88 ? 15.649 10.693 -21.584 1.00 82.75 88 SER A C 1
ATOM 659 O O . SER A 1 88 ? 16.465 11.543 -21.237 1.00 82.75 88 SER A O 1
ATOM 661 N N . ASN A 1 89 ? 14.860 10.845 -22.651 1.00 81.44 89 ASN A N 1
ATOM 662 C CA . ASN A 1 89 ? 14.769 12.087 -23.425 1.00 81.44 89 ASN A CA 1
ATOM 663 C C . ASN A 1 89 ? 13.813 13.115 -22.789 1.00 81.44 89 ASN A C 1
ATOM 665 O O . ASN A 1 89 ? 13.633 14.211 -23.323 1.00 81.44 89 ASN A O 1
ATOM 669 N N . ALA A 1 90 ? 13.144 12.762 -21.688 1.00 80.62 90 ALA A N 1
ATOM 670 C CA . ALA A 1 90 ? 12.204 13.643 -21.015 1.00 80.62 90 ALA A CA 1
ATOM 671 C C . ALA A 1 90 ? 12.922 14.763 -20.250 1.00 80.62 90 ALA A C 1
ATOM 673 O O . ALA A 1 90 ? 13.889 14.534 -19.527 1.00 80.62 90 ALA A O 1
ATOM 674 N N . VAL A 1 91 ? 12.380 15.977 -20.341 1.00 80.75 91 VAL A N 1
ATOM 675 C CA . VAL A 1 91 ? 12.778 17.095 -19.480 1.00 80.75 91 VAL A CA 1
ATOM 676 C C . VAL A 1 91 ? 11.852 17.108 -18.268 1.00 80.75 91 VAL A C 1
ATOM 678 O O . VAL A 1 91 ? 10.666 17.417 -18.394 1.00 80.75 91 VAL A O 1
ATOM 681 N N . VAL A 1 92 ? 12.384 16.746 -17.099 1.00 81.56 92 VAL A N 1
ATOM 682 C CA . VAL A 1 92 ? 11.611 16.611 -15.857 1.00 81.56 92 VAL A CA 1
ATOM 683 C C . VAL A 1 92 ? 12.082 17.622 -14.823 1.00 81.56 92 VAL A C 1
ATOM 685 O O . VAL A 1 92 ? 13.247 17.643 -14.437 1.00 81.56 92 VAL A O 1
ATOM 688 N N . ASP A 1 93 ? 11.148 18.426 -14.319 1.00 86.81 93 ASP A N 1
ATOM 689 C CA . ASP A 1 93 ? 11.376 19.240 -13.128 1.00 86.81 93 ASP A CA 1
ATOM 690 C C . ASP A 1 93 ? 11.167 18.374 -11.877 1.00 86.81 93 ASP A C 1
ATOM 692 O O . ASP A 1 93 ? 10.044 18.194 -11.391 1.00 86.81 93 ASP A O 1
ATOM 696 N N . ILE A 1 94 ? 12.260 17.794 -11.381 1.00 85.19 94 ILE A N 1
ATOM 697 C CA . ILE A 1 94 ? 12.250 16.898 -10.217 1.00 85.19 94 ILE A CA 1
ATOM 698 C C . ILE A 1 94 ? 11.826 17.653 -8.955 1.00 85.19 94 ILE A C 1
ATOM 700 O O . ILE A 1 94 ? 11.044 17.125 -8.166 1.00 85.19 94 ILE A O 1
ATOM 704 N N . GLN A 1 95 ? 12.266 18.904 -8.785 1.00 90.44 95 GLN A N 1
ATOM 705 C CA . GLN A 1 95 ? 11.900 19.734 -7.634 1.00 90.44 95 GLN A CA 1
ATOM 706 C C . GLN A 1 95 ? 10.388 19.922 -7.568 1.00 90.44 95 GLN A C 1
ATOM 708 O O . GLN A 1 95 ? 9.760 19.624 -6.550 1.00 90.44 95 GLN A O 1
ATOM 713 N N . LYS A 1 96 ? 9.788 20.380 -8.669 1.00 90.94 96 LYS A N 1
ATOM 714 C CA . LYS A 1 96 ? 8.343 20.582 -8.748 1.00 90.94 96 LYS A CA 1
ATOM 715 C C . LYS A 1 96 ? 7.587 19.268 -8.588 1.00 90.94 96 LYS A C 1
ATOM 717 O O . LYS A 1 96 ? 6.585 19.238 -7.882 1.00 90.94 96 LYS A O 1
ATOM 722 N N . THR A 1 97 ? 8.063 18.194 -9.215 1.00 88.19 97 THR A N 1
ATOM 723 C CA . THR A 1 97 ? 7.411 16.880 -9.147 1.00 88.19 97 THR A CA 1
ATOM 724 C C . THR A 1 97 ? 7.371 16.364 -7.713 1.00 88.19 97 THR A C 1
ATOM 726 O O . THR A 1 97 ? 6.293 16.059 -7.215 1.00 88.19 97 THR A O 1
ATOM 729 N N . VAL A 1 98 ? 8.505 16.357 -7.008 1.00 88.81 98 VAL A N 1
ATOM 730 C CA . VAL A 1 98 ? 8.579 15.952 -5.596 1.00 88.81 98 VAL A CA 1
ATOM 731 C C . VAL A 1 98 ? 7.637 16.798 -4.739 1.00 88.81 98 VAL A C 1
ATOM 733 O O . VAL A 1 98 ? 6.822 16.259 -3.993 1.00 88.81 98 VAL A O 1
ATOM 736 N N . ARG A 1 99 ? 7.678 18.127 -4.878 1.00 94.31 99 ARG A N 1
ATOM 737 C CA . ARG A 1 99 ? 6.852 19.037 -4.068 1.00 94.31 99 ARG A CA 1
ATOM 738 C C . ARG A 1 99 ? 5.355 18.890 -4.338 1.00 94.31 99 ARG A C 1
ATOM 740 O O . ARG A 1 99 ? 4.572 18.913 -3.392 1.00 94.31 99 ARG A O 1
ATOM 747 N N . ASP A 1 100 ? 4.950 18.701 -5.593 1.00 93.19 100 ASP A N 1
ATOM 748 C CA . ASP A 1 100 ? 3.549 18.456 -5.961 1.00 93.19 100 ASP A CA 1
ATOM 749 C C . ASP A 1 100 ? 3.010 17.188 -5.275 1.00 93.19 100 ASP A C 1
ATOM 751 O O . ASP A 1 100 ? 1.855 17.149 -4.850 1.00 93.19 100 ASP A O 1
ATOM 755 N N . VAL A 1 101 ? 3.857 16.171 -5.117 1.00 89.94 101 VAL A N 1
ATOM 756 C CA . VAL A 1 101 ? 3.487 14.894 -4.502 1.00 89.94 101 VAL A CA 1
ATOM 757 C C . VAL A 1 101 ? 3.392 15.008 -2.984 1.00 89.94 101 VAL A C 1
ATOM 759 O O . VAL A 1 101 ? 2.378 14.612 -2.409 1.00 89.94 101 VAL A O 1
ATOM 762 N N . VAL A 1 102 ? 4.378 15.635 -2.333 1.00 92.31 102 VAL A N 1
ATOM 763 C CA . VAL A 1 102 ? 4.322 15.953 -0.890 1.00 92.31 102 VAL A CA 1
ATOM 764 C C . VAL A 1 102 ? 3.057 16.762 -0.570 1.00 92.31 102 VAL A C 1
ATOM 766 O O . VAL A 1 102 ? 2.349 16.477 0.399 1.00 92.31 102 VAL A O 1
ATOM 769 N N . LYS A 1 103 ? 2.725 17.732 -1.433 1.00 95.44 103 LYS A N 1
ATOM 770 C CA . LYS A 1 103 ? 1.501 18.529 -1.329 1.00 95.44 103 LYS A CA 1
ATOM 771 C C . LYS A 1 103 ? 0.242 17.672 -1.462 1.00 95.44 103 LYS A C 1
ATOM 773 O O . LYS A 1 103 ? -0.668 17.827 -0.655 1.00 95.44 103 LYS A O 1
ATOM 778 N N . HIS A 1 104 ? 0.177 16.785 -2.455 1.00 91.75 104 HIS A N 1
ATOM 779 C CA . HIS A 1 104 ? -0.976 15.904 -2.675 1.00 91.75 104 HIS A CA 1
ATOM 780 C C . HIS A 1 104 ? -1.245 14.977 -1.478 1.00 91.75 104 HIS A C 1
ATOM 782 O O . HIS A 1 104 ? -2.394 14.756 -1.086 1.00 91.75 104 HIS A O 1
ATOM 788 N N . ILE A 1 105 ? -0.180 14.460 -0.867 1.00 90.81 105 ILE A N 1
ATOM 789 C CA . ILE A 1 105 ? -0.262 13.637 0.343 1.00 90.81 105 ILE A CA 1
ATOM 790 C C . ILE A 1 105 ? -0.874 14.437 1.502 1.00 90.81 105 ILE A C 1
ATOM 792 O O . ILE A 1 105 ? -1.693 13.911 2.261 1.00 90.81 105 ILE A O 1
ATOM 796 N N . GLY A 1 106 ? -0.564 15.732 1.587 1.00 93.81 106 GLY A N 1
ATOM 797 C CA . GLY A 1 106 ? -1.095 16.655 2.593 1.00 93.81 106 GLY A CA 1
ATOM 798 C C . GLY A 1 106 ? -0.061 17.118 3.618 1.00 93.81 106 GLY A C 1
ATOM 799 O O . GLY A 1 106 ? -0.443 17.597 4.685 1.00 93.81 106 GLY A O 1
ATOM 800 N N . TYR A 1 107 ? 1.228 16.970 3.305 1.00 94.62 107 TYR A N 1
ATOM 801 C CA . TYR A 1 107 ? 2.335 17.558 4.059 1.00 94.62 107 TYR A CA 1
ATOM 802 C C . TYR A 1 107 ? 2.577 18.995 3.582 1.00 94.62 107 TYR A C 1
ATOM 804 O O . TYR A 1 107 ? 3.373 19.268 2.682 1.00 94.62 107 TYR A O 1
ATOM 812 N N . ASP A 1 108 ? 1.825 19.924 4.158 1.00 95.19 108 ASP A N 1
ATOM 813 C CA . ASP A 1 108 ? 1.775 21.341 3.788 1.00 95.19 108 ASP A CA 1
ATOM 814 C C . ASP A 1 108 ? 2.154 22.288 4.932 1.00 95.19 108 ASP A C 1
ATOM 816 O O . ASP A 1 108 ? 2.052 23.505 4.775 1.00 95.19 108 ASP A O 1
ATOM 820 N N . ASP A 1 109 ? 2.611 21.744 6.056 1.00 92.62 109 ASP A N 1
ATOM 821 C CA . ASP A 1 109 ? 2.974 22.501 7.244 1.00 92.62 109 ASP A CA 1
ATOM 822 C C . ASP A 1 109 ? 3.984 21.709 8.087 1.00 92.62 109 ASP A C 1
ATOM 824 O O . ASP A 1 109 ? 3.878 20.488 8.229 1.00 92.62 109 ASP A O 1
ATOM 828 N N . THR A 1 110 ? 4.981 22.390 8.654 1.00 88.75 110 THR A N 1
ATOM 829 C CA . THR A 1 110 ? 6.039 21.749 9.446 1.00 88.75 110 THR A CA 1
ATOM 830 C C . THR A 1 110 ? 5.502 21.063 10.701 1.00 88.75 110 THR A C 1
ATOM 832 O O . THR A 1 110 ? 6.079 20.058 11.113 1.00 88.75 110 THR A O 1
ATOM 835 N N . HIS A 1 111 ? 4.372 21.511 11.259 1.00 88.88 111 HIS A N 1
ATOM 836 C CA . HIS A 1 111 ? 3.688 20.846 12.372 1.00 88.88 111 HIS A CA 1
ATOM 837 C C . HIS A 1 111 ? 3.179 19.446 12.010 1.00 88.88 111 HIS A C 1
ATOM 839 O O . HIS A 1 111 ? 3.030 18.602 12.891 1.00 88.88 111 HIS A O 1
ATOM 845 N N . LYS A 1 112 ? 2.962 19.160 10.719 1.00 90.81 112 LYS A N 1
ATOM 846 C CA . LYS A 1 112 ? 2.592 17.820 10.241 1.00 90.81 112 LYS A CA 1
ATOM 847 C C . LYS A 1 112 ? 3.804 16.900 10.072 1.00 90.81 112 LYS A C 1
ATOM 849 O O . LYS A 1 112 ? 3.617 15.715 9.829 1.00 90.81 112 LYS A O 1
ATOM 854 N N . GLY A 1 113 ? 5.029 17.407 10.223 1.00 90.56 113 GLY A N 1
ATOM 855 C CA . GLY A 1 113 ? 6.278 16.642 10.126 1.00 90.56 113 GLY A CA 1
ATOM 856 C C . GLY A 1 113 ? 7.029 16.800 8.800 1.00 90.56 113 GLY A C 1
ATOM 857 O O . GLY A 1 113 ? 8.181 16.374 8.691 1.00 90.56 113 GLY A O 1
ATOM 858 N N . LEU A 1 114 ? 6.417 17.441 7.800 1.00 92.75 114 LEU A N 1
ATOM 859 C CA . LEU A 1 114 ? 7.043 17.835 6.537 1.00 92.75 114 LEU A CA 1
ATOM 860 C C . LEU A 1 114 ? 6.204 18.938 5.868 1.00 92.75 114 LEU A C 1
ATOM 862 O O . LEU A 1 114 ? 4.978 18.909 5.933 1.00 92.75 114 LEU A O 1
ATOM 866 N N . ASP A 1 115 ? 6.857 19.877 5.180 1.00 95.38 115 ASP A N 1
ATOM 867 C CA . ASP A 1 115 ? 6.194 20.909 4.374 1.00 95.38 115 ASP A CA 1
ATOM 868 C C . ASP A 1 115 ? 6.781 20.945 2.961 1.00 95.38 115 ASP A C 1
ATOM 870 O O . ASP A 1 115 ? 7.964 21.250 2.781 1.00 95.38 115 ASP A O 1
ATOM 874 N N . TYR A 1 116 ? 5.943 20.693 1.950 1.00 96.50 116 TYR A N 1
ATOM 875 C CA . TYR A 1 116 ? 6.343 20.724 0.541 1.00 96.50 116 TYR A CA 1
ATOM 876 C C . TYR A 1 116 ? 6.958 22.062 0.096 1.00 96.50 116 TYR A C 1
ATOM 878 O O . TYR A 1 116 ? 7.713 22.096 -0.879 1.00 96.50 116 TYR A O 1
ATOM 886 N N . LYS A 1 117 ? 6.639 23.176 0.770 1.00 96.69 117 LYS A N 1
ATOM 887 C CA . LYS A 1 117 ? 7.172 24.508 0.433 1.00 96.69 117 LYS A CA 1
ATOM 888 C C . LYS A 1 117 ? 8.617 24.674 0.893 1.00 96.69 117 LYS A C 1
ATOM 890 O O . LYS A 1 117 ? 9.416 25.266 0.176 1.00 96.69 117 LYS A O 1
ATOM 895 N N . ASN A 1 118 ? 8.943 24.122 2.060 1.00 94.62 118 ASN A N 1
ATOM 896 C CA . ASN A 1 118 ? 10.179 24.412 2.784 1.00 94.62 118 ASN A CA 1
ATOM 897 C C . ASN A 1 118 ? 11.140 23.216 2.880 1.00 94.62 118 ASN A C 1
ATOM 899 O O . ASN A 1 118 ? 12.264 23.377 3.346 1.00 94.62 118 ASN A O 1
ATOM 903 N N . CYS A 1 119 ? 10.740 22.017 2.442 1.00 94.50 119 CYS A N 1
ATOM 904 C CA . CYS A 1 119 ? 11.629 20.857 2.454 1.00 94.50 119 CYS A CA 1
ATOM 905 C C . CYS A 1 119 ? 12.798 21.012 1.468 1.00 94.50 119 CYS A C 1
ATOM 907 O O . CYS A 1 119 ? 12.638 21.527 0.352 1.00 94.50 119 CYS A O 1
ATOM 909 N N . ASN A 1 120 ? 13.961 20.494 1.858 1.00 97.06 120 ASN A N 1
ATOM 910 C CA . ASN A 1 120 ? 15.105 20.312 0.979 1.00 97.06 120 ASN A CA 1
ATOM 911 C C . ASN A 1 120 ? 14.846 19.112 0.073 1.00 97.06 120 ASN A C 1
ATOM 913 O O . ASN A 1 120 ? 14.519 18.029 0.554 1.00 97.06 120 ASN A O 1
ATOM 917 N N . VAL A 1 121 ? 15.018 19.300 -1.231 1.00 93.88 121 VAL A N 1
ATOM 918 C CA . VAL A 1 121 ? 14.980 18.212 -2.208 1.00 93.88 121 VAL A CA 1
ATOM 919 C C . VAL A 1 121 ? 16.365 18.134 -2.835 1.00 93.88 121 VAL A C 1
ATOM 921 O O . VAL A 1 121 ? 16.797 19.086 -3.484 1.00 93.88 121 VAL A O 1
ATOM 924 N N . LEU A 1 122 ? 17.066 17.031 -2.595 1.00 94.56 122 LEU A N 1
ATOM 925 C CA . LEU A 1 122 ? 18.370 16.730 -3.173 1.00 94.56 122 LEU A CA 1
ATOM 926 C C . LEU A 1 122 ? 18.208 15.686 -4.272 1.00 94.56 122 LEU A C 1
ATOM 928 O O . LEU A 1 122 ? 17.406 14.761 -4.149 1.00 94.56 122 LEU A O 1
ATOM 932 N N . THR A 1 123 ? 18.979 15.839 -5.341 1.00 89.56 123 THR A N 1
ATOM 933 C CA . THR A 1 123 ? 18.932 14.957 -6.505 1.00 89.56 123 THR A CA 1
ATOM 934 C C . THR A 1 123 ? 20.331 14.434 -6.794 1.00 89.56 123 THR A C 1
ATOM 936 O O . THR A 1 123 ? 21.248 15.229 -6.983 1.00 89.56 123 THR A O 1
ATOM 939 N N . VAL A 1 124 ? 20.487 13.112 -6.815 1.00 92.12 124 VAL A N 1
ATOM 940 C CA . VAL A 1 124 ? 21.740 12.403 -7.120 1.00 92.12 124 VAL A CA 1
ATOM 941 C C . VAL A 1 124 ? 21.426 11.345 -8.175 1.00 92.12 124 VAL A C 1
ATOM 943 O O . VAL A 1 124 ? 21.305 10.162 -7.871 1.00 92.12 124 VAL A O 1
ATOM 946 N N . ILE A 1 125 ? 21.167 11.808 -9.399 1.00 86.75 125 ILE A N 1
ATOM 947 C CA . ILE A 1 125 ? 20.707 10.971 -10.510 1.00 86.75 125 ILE A CA 1
ATOM 948 C C . ILE A 1 125 ? 21.787 10.905 -11.582 1.00 86.75 125 ILE A C 1
ATOM 950 O O . ILE A 1 125 ? 22.269 11.944 -12.037 1.00 86.75 125 ILE A O 1
ATOM 954 N N . GLU A 1 126 ? 22.116 9.689 -11.999 1.00 86.00 126 GLU A N 1
ATOM 955 C CA . GLU A 1 126 ? 23.075 9.398 -13.066 1.00 86.00 126 GLU A CA 1
ATOM 956 C C . GLU A 1 126 ? 22.385 8.677 -14.234 1.00 86.00 126 GLU A C 1
ATOM 958 O O . GLU A 1 126 ? 21.211 8.320 -14.157 1.00 86.00 126 GLU A O 1
ATOM 963 N N . GLN A 1 127 ? 23.085 8.496 -15.354 1.00 81.12 127 GLN A N 1
ATOM 964 C CA . GLN A 1 127 ? 22.566 7.687 -16.462 1.00 81.12 127 GLN A CA 1
ATOM 965 C C . GLN A 1 127 ? 22.670 6.197 -16.137 1.00 81.12 127 GLN A C 1
ATOM 967 O O . GLN A 1 127 ? 23.549 5.779 -15.382 1.00 81.12 127 GLN A O 1
ATOM 972 N N . GLN A 1 128 ? 21.807 5.380 -16.746 1.00 79.81 128 GLN A N 1
ATOM 973 C CA . GLN A 1 128 ? 21.949 3.929 -16.649 1.00 79.81 128 GLN A CA 1
ATOM 974 C C . GLN A 1 128 ? 23.295 3.487 -17.240 1.00 79.81 128 GLN A C 1
ATOM 976 O O . GLN A 1 128 ? 23.739 4.004 -18.267 1.00 79.81 128 GLN A O 1
ATOM 981 N N . SER A 1 129 ? 23.936 2.506 -16.598 1.00 87.81 129 SER A N 1
ATOM 982 C CA . SER A 1 129 ? 25.175 1.910 -17.101 1.00 87.81 129 SER A CA 1
ATOM 983 C C . SER A 1 129 ? 25.011 1.414 -18.541 1.00 87.81 129 SER A C 1
ATOM 985 O O . SER A 1 129 ? 24.123 0.609 -18.832 1.00 87.81 129 SER A O 1
ATOM 987 N N . ALA A 1 130 ? 25.921 1.839 -19.421 1.00 86.56 130 ALA A N 1
ATOM 988 C CA . ALA A 1 130 ? 25.953 1.410 -20.817 1.00 86.56 130 ALA A CA 1
ATOM 989 C C . ALA A 1 130 ? 26.144 -0.112 -20.964 1.00 86.56 130 ALA A C 1
ATOM 991 O O . ALA A 1 130 ? 25.685 -0.698 -21.942 1.00 86.56 130 ALA A O 1
ATOM 992 N N . ASP A 1 131 ? 26.792 -0.771 -19.998 1.00 83.88 131 ASP A N 1
ATOM 993 C CA . ASP A 1 131 ? 26.968 -2.228 -20.016 1.00 83.88 131 ASP A CA 1
ATOM 994 C C . ASP A 1 131 ? 25.648 -2.958 -19.726 1.00 83.88 131 ASP A C 1
ATOM 996 O O . ASP A 1 131 ? 25.350 -3.974 -20.356 1.00 83.88 131 ASP A O 1
ATOM 1000 N N . ILE A 1 132 ? 24.819 -2.398 -18.837 1.00 78.69 132 ILE A N 1
ATOM 1001 C CA . ILE A 1 132 ? 23.471 -2.911 -18.564 1.00 78.69 132 ILE A CA 1
ATOM 1002 C C . ILE A 1 132 ? 22.575 -2.666 -19.781 1.00 78.69 132 ILE A C 1
ATOM 1004 O O . ILE A 1 132 ? 21.906 -3.590 -20.239 1.00 78.69 132 ILE A O 1
ATOM 1008 N N . ALA A 1 133 ? 22.607 -1.460 -20.352 1.00 81.62 133 ALA A N 1
ATOM 1009 C CA . ALA A 1 133 ? 21.808 -1.107 -21.525 1.00 81.62 133 ALA A CA 1
ATOM 1010 C C . ALA A 1 133 ? 22.055 -2.064 -22.710 1.00 81.62 133 ALA A C 1
ATOM 1012 O O . ALA A 1 133 ? 21.114 -2.641 -23.270 1.00 81.62 133 ALA A O 1
ATOM 1013 N N . LYS A 1 134 ? 23.335 -2.333 -23.018 1.00 82.62 134 LYS A N 1
ATOM 1014 C CA . LYS A 1 134 ? 23.769 -3.324 -24.024 1.00 82.62 134 LYS A CA 1
ATOM 1015 C C . LYS A 1 134 ? 23.256 -4.729 -23.751 1.00 82.62 134 LYS A C 1
ATOM 1017 O O . LYS A 1 134 ? 22.859 -5.442 -24.672 1.00 82.62 134 LYS A O 1
ATOM 1022 N N . GLY A 1 135 ? 23.299 -5.148 -22.490 1.00 79.62 135 GLY A N 1
ATOM 1023 C CA . GLY A 1 135 ? 22.830 -6.465 -22.082 1.00 79.62 135 GLY A CA 1
ATOM 1024 C C . GLY A 1 135 ? 21.311 -6.618 -22.186 1.00 79.62 135 GLY A C 1
ATOM 1025 O O . GLY A 1 135 ? 20.833 -7.719 -22.444 1.00 79.62 135 GLY A O 1
ATOM 1026 N N . VAL A 1 136 ? 20.549 -5.539 -22.005 1.00 80.31 136 VAL A N 1
ATOM 1027 C CA . VAL A 1 136 ? 19.090 -5.588 -21.837 1.00 80.31 136 VAL A CA 1
ATOM 1028 C C . VAL A 1 136 ? 18.345 -5.280 -23.134 1.00 80.31 136 VAL A C 1
ATOM 1030 O O . VAL A 1 136 ? 17.539 -6.102 -23.570 1.00 80.31 136 VAL A O 1
ATOM 1033 N N . HIS A 1 137 ? 18.601 -4.133 -23.768 1.00 81.75 137 HIS A N 1
ATOM 1034 C CA . HIS A 1 137 ? 17.726 -3.610 -24.827 1.00 81.75 137 HIS A CA 1
ATOM 1035 C C . HIS A 1 137 ? 18.453 -3.065 -26.066 1.00 81.75 137 HIS A C 1
ATOM 1037 O O . HIS A 1 137 ? 17.850 -3.061 -27.142 1.00 81.75 137 HIS A O 1
ATOM 1043 N N . GLU A 1 138 ? 19.713 -2.610 -25.982 1.00 83.06 138 GLU A N 1
ATOM 1044 C CA . GLU A 1 138 ? 20.373 -2.037 -27.166 1.00 83.06 138 GLU A CA 1
ATOM 1045 C C . GLU A 1 138 ? 20.508 -3.071 -28.293 1.00 83.06 138 GLU A C 1
ATOM 1047 O O . GLU A 1 138 ? 20.977 -4.193 -28.101 1.00 83.06 138 GLU A O 1
ATOM 1052 N N . GLY A 1 139 ? 20.089 -2.686 -29.501 1.00 84.81 139 GLY A N 1
ATOM 1053 C CA . GLY A 1 139 ? 20.139 -3.556 -30.678 1.00 84.81 139 GLY A CA 1
ATOM 1054 C C . GLY A 1 139 ? 19.138 -4.717 -30.662 1.00 84.81 139 GLY A C 1
ATOM 1055 O O . GLY A 1 139 ? 19.191 -5.555 -31.563 1.00 84.81 139 GLY A O 1
ATOM 1056 N N . ARG A 1 140 ? 18.223 -4.772 -29.684 1.00 83.50 140 ARG A N 1
ATOM 1057 C CA . ARG A 1 140 ? 17.188 -5.809 -29.581 1.00 83.50 140 ARG A CA 1
ATOM 1058 C C . ARG A 1 140 ? 15.826 -5.299 -30.041 1.00 83.50 140 ARG A C 1
ATOM 1060 O O . ARG A 1 140 ? 15.527 -4.107 -29.979 1.00 83.50 140 ARG A O 1
ATOM 1067 N N . LYS A 1 141 ? 14.982 -6.220 -30.510 1.00 85.88 141 LYS A N 1
ATOM 1068 C CA . LYS A 1 141 ? 13.555 -5.944 -30.716 1.00 85.88 141 LYS A CA 1
ATOM 1069 C C . LYS A 1 141 ? 12.854 -5.914 -29.366 1.00 85.88 141 LYS A C 1
ATOM 1071 O O . LYS A 1 141 ? 13.318 -6.543 -28.423 1.00 85.88 141 LYS A O 1
ATOM 1076 N N . ILE A 1 142 ? 11.707 -5.241 -29.298 1.00 82.75 142 ILE A N 1
ATOM 1077 C CA . ILE A 1 142 ? 10.928 -5.127 -28.058 1.00 82.75 142 ILE A CA 1
ATOM 1078 C C . ILE A 1 142 ? 10.522 -6.493 -27.480 1.00 82.75 142 ILE A C 1
ATOM 1080 O O . ILE A 1 142 ? 10.508 -6.670 -26.270 1.00 82.75 142 ILE A O 1
ATOM 1084 N N . GLU A 1 143 ? 10.259 -7.462 -28.358 1.00 83.88 143 GLU A N 1
ATOM 1085 C CA . GLU A 1 143 ? 9.904 -8.850 -28.031 1.00 83.88 143 GLU A CA 1
ATOM 1086 C C . GLU A 1 143 ? 11.085 -9.645 -27.445 1.00 83.88 143 GLU A C 1
ATOM 1088 O O . GLU A 1 143 ? 10.873 -10.627 -26.743 1.00 83.88 143 GLU A O 1
ATOM 1093 N N . ASP A 1 144 ? 12.318 -9.205 -27.721 1.00 83.75 144 ASP A N 1
ATOM 1094 C CA . ASP A 1 144 ? 13.570 -9.891 -27.378 1.00 83.75 144 ASP A CA 1
ATOM 1095 C C . ASP A 1 144 ? 14.363 -9.151 -26.277 1.00 83.75 144 ASP A C 1
ATOM 1097 O O . ASP A 1 144 ? 15.534 -9.470 -26.016 1.00 83.75 144 ASP A O 1
ATOM 1101 N N . ILE A 1 145 ? 13.765 -8.126 -25.655 1.00 84.19 145 ILE A N 1
ATOM 1102 C CA . ILE A 1 145 ? 14.375 -7.403 -24.532 1.00 84.19 145 ILE A CA 1
ATOM 1103 C C . ILE A 1 145 ? 14.664 -8.408 -23.414 1.00 84.19 145 ILE A C 1
ATOM 1105 O O . ILE A 1 145 ? 13.804 -9.189 -23.015 1.00 84.19 145 ILE A O 1
ATOM 1109 N N . GLY A 1 146 ? 15.907 -8.409 -22.932 1.00 81.75 146 GLY A N 1
ATOM 1110 C CA . GLY A 1 146 ? 16.310 -9.269 -21.827 1.00 81.75 146 GLY A CA 1
ATOM 1111 C C . GLY A 1 146 ? 15.775 -8.764 -20.490 1.00 81.75 146 GLY A C 1
ATOM 1112 O O . GLY A 1 146 ? 15.507 -7.575 -20.331 1.00 81.75 146 GLY A O 1
ATOM 1113 N N . ALA A 1 147 ? 15.686 -9.646 -19.498 1.00 83.69 147 ALA A N 1
ATOM 1114 C CA . ALA A 1 147 ? 15.411 -9.233 -18.128 1.00 83.69 147 ALA A CA 1
ATOM 1115 C C . ALA A 1 147 ? 16.446 -8.198 -17.649 1.00 83.69 147 ALA A C 1
ATOM 1117 O O . ALA A 1 147 ? 17.658 -8.414 -17.774 1.00 83.69 147 ALA A O 1
ATOM 1118 N N . GLY A 1 148 ? 15.963 -7.080 -17.095 1.00 80.62 148 GLY A N 1
ATOM 1119 C CA . GLY A 1 148 ? 16.799 -5.989 -16.586 1.00 80.62 148 GLY A CA 1
ATOM 1120 C C . GLY A 1 148 ? 17.663 -6.364 -15.380 1.00 80.62 148 GLY A C 1
ATOM 1121 O O . GLY A 1 148 ? 18.659 -5.694 -15.124 1.00 80.62 148 GLY A O 1
ATOM 1122 N N . ASP A 1 149 ? 17.291 -7.429 -14.669 1.00 84.00 149 ASP A N 1
ATOM 1123 C CA . ASP A 1 149 ? 18.041 -8.029 -13.567 1.00 84.00 149 ASP A CA 1
ATOM 1124 C C . ASP A 1 149 ? 17.625 -9.504 -13.395 1.00 84.00 149 ASP A C 1
ATOM 1126 O O . ASP A 1 149 ? 16.644 -9.957 -13.993 1.00 84.00 149 ASP A O 1
ATOM 1130 N N . GLN A 1 150 ? 18.362 -10.257 -12.584 1.00 87.50 150 GLN A N 1
ATOM 1131 C CA . GLN A 1 150 ? 17.965 -11.577 -12.113 1.00 87.50 150 GLN A CA 1
ATOM 1132 C C . GLN A 1 150 ? 16.967 -11.440 -10.964 1.00 87.50 150 GLN A C 1
ATOM 1134 O O . GLN A 1 150 ? 17.031 -10.506 -10.166 1.00 87.50 150 GLN A O 1
ATOM 1139 N N . GLY A 1 151 ? 16.074 -12.410 -10.816 1.00 91.38 151 GLY A N 1
ATOM 1140 C CA . GLY A 1 151 ? 15.114 -12.357 -9.725 1.00 91.38 151 GLY A CA 1
ATOM 1141 C C . GLY A 1 151 ? 14.147 -13.520 -9.713 1.00 91.38 151 GLY A C 1
ATOM 1142 O O . GLY A 1 151 ? 14.056 -14.306 -10.656 1.00 91.38 151 GLY A O 1
ATOM 1143 N N . LEU A 1 152 ? 13.415 -13.619 -8.611 1.00 93.56 152 LEU A N 1
ATOM 1144 C CA . LEU A 1 152 ? 12.282 -14.518 -8.470 1.00 93.56 152 LEU A CA 1
ATOM 1145 C C . LEU A 1 152 ? 11.069 -13.692 -8.057 1.00 93.56 152 LEU A C 1
ATOM 1147 O O . LEU A 1 152 ? 11.167 -12.845 -7.177 1.00 93.56 152 LEU A O 1
ATOM 1151 N N . MET A 1 153 ? 9.934 -13.916 -8.703 1.00 96.56 153 MET A N 1
ATOM 1152 C CA . MET A 1 153 ? 8.728 -13.107 -8.563 1.00 96.56 153 MET A CA 1
ATOM 1153 C C . MET A 1 153 ? 7.536 -14.020 -8.310 1.00 96.56 153 MET A C 1
ATOM 1155 O O . MET A 1 153 ? 7.492 -15.147 -8.807 1.00 96.56 153 MET A O 1
ATOM 1159 N N . PHE A 1 154 ? 6.559 -13.527 -7.545 1.00 97.06 154 PHE A N 1
ATOM 1160 C CA . PHE A 1 154 ? 5.378 -14.304 -7.184 1.00 97.06 154 PHE A CA 1
ATOM 1161 C C . PHE A 1 154 ? 4.066 -13.614 -7.551 1.00 97.06 154 PHE A C 1
ATOM 1163 O O . PHE A 1 154 ? 3.839 -12.435 -7.273 1.00 97.06 154 PHE A O 1
ATOM 1170 N N . GLY A 1 155 ? 3.162 -14.411 -8.106 1.00 98.06 155 GLY A N 1
ATOM 1171 C CA . GLY A 1 155 ? 1.753 -14.106 -8.285 1.00 98.06 155 GLY A CA 1
ATOM 1172 C C . GLY A 1 155 ? 0.921 -14.904 -7.299 1.00 98.06 155 GLY A C 1
ATOM 1173 O O . GLY A 1 155 ? 1.064 -16.118 -7.244 1.00 98.06 155 GLY A O 1
ATOM 1174 N N . TYR A 1 156 ? 0.032 -14.270 -6.546 1.00 98.50 156 TYR A N 1
ATOM 1175 C CA . TYR A 1 156 ? -0.901 -14.981 -5.672 1.00 98.50 156 TYR A CA 1
ATOM 1176 C C . TYR A 1 156 ? -2.326 -14.559 -5.979 1.00 98.50 156 TYR A C 1
ATOM 1178 O O . TYR A 1 156 ? -2.561 -13.390 -6.279 1.00 98.50 156 TYR A O 1
ATOM 1186 N N . ALA A 1 157 ? -3.274 -15.488 -5.889 1.00 98.69 157 ALA A N 1
ATOM 1187 C CA . ALA A 1 157 ? -4.703 -15.205 -5.918 1.00 98.69 157 ALA A CA 1
ATOM 1188 C C . ALA A 1 157 ? -5.468 -16.180 -5.015 1.00 98.69 157 ALA A C 1
ATOM 1190 O O . ALA A 1 157 ? -5.032 -17.301 -4.765 1.00 98.69 157 ALA A O 1
ATOM 1191 N N . THR A 1 158 ? -6.615 -15.725 -4.524 1.00 98.56 158 THR A N 1
ATOM 1192 C CA . THR A 1 158 ? -7.516 -16.438 -3.606 1.00 98.56 158 THR A CA 1
ATOM 1193 C C . THR A 1 158 ? -8.952 -16.068 -3.955 1.00 98.56 158 THR A C 1
ATOM 1195 O O . THR A 1 158 ? -9.175 -14.968 -4.449 1.00 98.56 158 THR A O 1
ATOM 1198 N N . ASP A 1 159 ? -9.919 -16.954 -3.750 1.00 98.12 159 ASP A N 1
ATOM 1199 C CA . ASP A 1 159 ? -11.339 -16.721 -4.036 1.00 98.12 159 ASP A CA 1
ATOM 1200 C C . ASP A 1 159 ? -12.104 -16.088 -2.863 1.00 98.12 159 ASP A C 1
ATOM 1202 O O . ASP A 1 159 ? -13.308 -15.866 -2.955 1.00 98.12 159 ASP A O 1
ATOM 1206 N N . GLU A 1 160 ? -11.413 -15.770 -1.765 1.00 97.19 160 GLU A N 1
ATOM 1207 C CA . GLU A 1 160 ? -12.034 -15.244 -0.544 1.00 97.19 160 GLU A CA 1
ATOM 1208 C C . GLU A 1 160 ? -12.639 -13.835 -0.691 1.00 97.19 160 GLU A C 1
ATOM 1210 O O . GLU A 1 160 ? -13.500 -13.463 0.107 1.00 97.19 160 GLU A O 1
ATOM 1215 N N . THR A 1 161 ? -12.219 -13.062 -1.701 1.00 97.38 161 THR A N 1
ATOM 1216 C CA . THR A 1 161 ? -12.855 -11.793 -2.100 1.00 97.38 161 THR A CA 1
ATOM 1217 C C . THR A 1 161 ? -13.072 -11.717 -3.609 1.00 97.38 161 THR A C 1
ATOM 1219 O O . THR A 1 161 ? -12.431 -12.422 -4.396 1.00 97.38 161 THR A O 1
ATOM 1222 N N . GLU A 1 162 ? -13.952 -10.812 -4.041 1.00 95.88 162 GLU A N 1
ATOM 1223 C CA . GLU A 1 162 ? -14.255 -10.605 -5.459 1.00 95.88 162 GLU A CA 1
ATOM 1224 C C . GLU A 1 162 ? -13.021 -10.160 -6.262 1.00 95.88 162 GLU A C 1
ATOM 1226 O O . GLU A 1 162 ? -12.831 -10.565 -7.411 1.00 95.88 162 GLU A O 1
ATOM 1231 N N . GLU A 1 163 ? -12.128 -9.378 -5.666 1.00 93.44 163 GLU A N 1
ATOM 1232 C CA . GLU A 1 163 ? -10.911 -8.868 -6.306 1.00 93.44 163 GLU A CA 1
ATOM 1233 C C . GLU A 1 163 ? -9.815 -9.939 -6.431 1.00 93.44 163 GLU A C 1
ATOM 1235 O O . GLU A 1 163 ? -8.764 -9.695 -7.043 1.00 93.44 163 GLU A O 1
ATOM 1240 N N . CYS A 1 164 ? -10.078 -11.125 -5.883 1.00 98.38 164 CYS A N 1
ATOM 1241 C CA . CYS A 1 164 ? -9.167 -12.238 -5.688 1.00 98.38 164 CYS A CA 1
ATOM 1242 C C . CYS A 1 164 ? -7.949 -11.892 -4.819 1.00 98.38 164 CYS A C 1
ATOM 1244 O O . CYS A 1 164 ? -6.816 -12.226 -5.184 1.00 98.38 164 CYS A O 1
ATOM 1246 N N . MET A 1 165 ? -8.151 -11.154 -3.727 1.00 98.38 165 MET A N 1
ATOM 1247 C CA . MET A 1 165 ? -7.107 -10.735 -2.783 1.00 98.38 165 MET A CA 1
ATOM 1248 C C . MET A 1 165 ? -7.403 -11.276 -1.381 1.00 98.38 165 MET A C 1
ATOM 1250 O O . MET A 1 165 ? -8.567 -11.496 -1.064 1.00 98.38 165 MET A O 1
ATOM 1254 N N . PRO A 1 166 ? -6.390 -11.466 -0.515 1.00 98.44 166 PRO A N 1
ATOM 1255 C CA . PRO A 1 166 ? -6.650 -11.798 0.879 1.00 98.44 166 PRO A CA 1
ATOM 1256 C C . PRO A 1 166 ? -7.474 -10.713 1.576 1.00 98.44 166 PRO A C 1
ATOM 1258 O O . PRO A 1 166 ? -7.120 -9.533 1.529 1.00 98.44 166 PRO A O 1
ATOM 1261 N N . LEU A 1 167 ? -8.532 -11.101 2.285 1.00 98.12 167 LEU A N 1
ATOM 1262 C CA . LEU A 1 167 ? -9.417 -10.174 2.984 1.00 98.12 167 LEU A CA 1
ATOM 1263 C C . LEU A 1 167 ? -8.652 -9.326 4.011 1.00 98.12 167 LEU A C 1
ATOM 1265 O O . LEU A 1 167 ? -8.952 -8.145 4.170 1.00 98.12 167 LEU A O 1
ATOM 1269 N N . THR A 1 168 ? -7.631 -9.888 4.671 1.00 97.88 168 THR A N 1
ATOM 1270 C CA . THR A 1 168 ? -6.803 -9.160 5.650 1.00 97.88 168 THR A CA 1
ATOM 1271 C C . THR A 1 168 ? -6.153 -7.910 5.058 1.00 97.88 168 THR A C 1
ATOM 1273 O O . THR A 1 168 ? -6.288 -6.827 5.626 1.00 97.88 168 THR A O 1
ATOM 1276 N N . VAL A 1 169 ? -5.464 -8.035 3.915 1.00 96.12 169 VAL A N 1
ATOM 1277 C CA . VAL A 1 169 ? -4.762 -6.903 3.286 1.00 96.12 169 VAL A CA 1
ATOM 1278 C C . VAL A 1 169 ? -5.747 -5.937 2.635 1.00 96.12 169 VAL A C 1
ATOM 1280 O O . VAL A 1 169 ? -5.595 -4.726 2.781 1.00 96.12 169 VAL A O 1
ATOM 1283 N N . THR A 1 170 ? -6.811 -6.463 2.020 1.00 96.56 170 THR A N 1
ATOM 1284 C CA . THR A 1 170 ? -7.879 -5.659 1.415 1.00 96.56 170 THR A CA 1
ATOM 1285 C C . THR A 1 170 ? -8.539 -4.744 2.449 1.00 96.56 170 THR A C 1
ATOM 1287 O O . THR A 1 170 ? -8.648 -3.541 2.217 1.00 96.56 170 THR A O 1
ATOM 1290 N N . LEU A 1 171 ? -8.909 -5.273 3.622 1.00 97.81 171 LEU A N 1
ATOM 1291 C CA . LEU A 1 171 ? -9.490 -4.467 4.700 1.00 97.81 171 LEU A CA 1
ATOM 1292 C C . LEU A 1 171 ? -8.477 -3.472 5.279 1.00 97.81 171 LEU A C 1
ATOM 1294 O O . LEU A 1 171 ? -8.823 -2.310 5.478 1.00 97.81 171 LEU A O 1
ATOM 1298 N N . SER A 1 172 ? -7.224 -3.880 5.510 1.00 96.31 172 SER A N 1
ATOM 1299 C CA . SER A 1 172 ? -6.168 -2.963 5.967 1.00 96.31 172 SER A CA 1
ATOM 1300 C C . SER A 1 172 ? -6.006 -1.761 5.026 1.00 96.31 172 SER A C 1
ATOM 1302 O O . SER A 1 172 ? -5.998 -0.615 5.484 1.00 96.31 172 SER A O 1
ATOM 1304 N N . HIS A 1 173 ? -5.936 -1.994 3.713 1.00 93.56 173 HIS A N 1
ATOM 1305 C CA . HIS A 1 173 ? -5.814 -0.922 2.720 1.00 93.56 173 HIS A CA 1
ATOM 1306 C C . HIS A 1 173 ? -7.061 -0.039 2.686 1.00 93.56 173 HIS A C 1
ATOM 1308 O O . HIS A 1 173 ? -6.943 1.186 2.690 1.00 93.56 173 HIS A O 1
ATOM 1314 N N . ALA A 1 174 ? -8.252 -0.641 2.718 1.00 97.38 174 ALA A N 1
ATOM 1315 C CA . ALA A 1 174 ? -9.507 0.100 2.714 1.00 97.38 174 ALA A CA 1
ATOM 1316 C C . ALA A 1 174 ? -9.655 1.015 3.945 1.00 97.38 174 ALA A C 1
ATOM 1318 O O . ALA A 1 174 ? -10.123 2.145 3.808 1.00 97.38 174 ALA A O 1
ATOM 1319 N N . LEU A 1 175 ? -9.190 0.584 5.126 1.00 97.44 175 LEU A N 1
ATOM 1320 C CA . LEU A 1 175 ? -9.166 1.417 6.336 1.00 97.44 175 LEU A CA 1
ATOM 1321 C C . LEU A 1 175 ? -8.269 2.652 6.160 1.00 97.44 175 LEU A C 1
ATOM 1323 O O . LEU A 1 175 ? -8.699 3.763 6.462 1.00 97.44 175 LEU A O 1
ATOM 1327 N N . ASN A 1 176 ? -7.051 2.480 5.636 1.00 96.81 176 ASN A N 1
ATOM 1328 C CA . ASN A 1 176 ? -6.137 3.598 5.370 1.00 96.81 176 ASN A CA 1
ATOM 1329 C C . ASN A 1 176 ? -6.704 4.558 4.319 1.00 96.81 176 ASN A C 1
ATOM 1331 O O . ASN A 1 176 ? -6.762 5.766 4.556 1.00 96.81 176 ASN A O 1
ATOM 1335 N N . LYS A 1 177 ? -7.220 4.019 3.205 1.00 95.44 177 LYS A N 1
ATOM 1336 C CA . LYS A 1 177 ? -7.877 4.815 2.162 1.00 95.44 177 LYS A CA 1
ATOM 1337 C C . LYS A 1 177 ? -9.022 5.640 2.747 1.00 95.44 177 LYS A C 1
ATOM 1339 O O . LYS A 1 177 ? -9.136 6.832 2.468 1.00 95.44 177 LYS A O 1
ATOM 1344 N N . ARG A 1 178 ? -9.841 5.038 3.615 1.00 97.75 178 ARG A N 1
ATOM 1345 C CA . ARG A 1 178 ? -10.944 5.737 4.280 1.00 97.75 178 ARG A CA 1
ATOM 1346 C C . ARG A 1 178 ? -10.454 6.843 5.216 1.00 97.75 178 ARG A C 1
ATOM 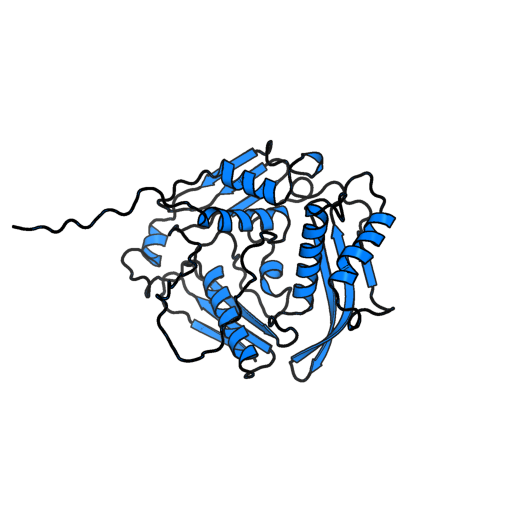1348 O O . ARG A 1 178 ? -11.021 7.933 5.170 1.00 97.75 178 ARG A O 1
ATOM 1355 N N . ILE A 1 179 ? -9.396 6.620 6.000 1.00 97.31 179 ILE A N 1
ATOM 1356 C CA . ILE A 1 179 ? -8.766 7.675 6.819 1.00 97.31 179 ILE A CA 1
ATOM 1357 C C . ILE A 1 179 ? -8.319 8.840 5.926 1.00 97.31 179 ILE A C 1
ATOM 1359 O O . ILE A 1 179 ? -8.643 9.994 6.215 1.00 97.31 179 ILE A O 1
ATOM 1363 N N . ALA A 1 180 ? -7.644 8.552 4.809 1.00 95.31 180 ALA A N 1
ATOM 1364 C CA . ALA A 1 180 ? -7.186 9.568 3.866 1.00 95.31 180 ALA A CA 1
ATOM 1365 C C . ALA A 1 180 ? -8.354 10.359 3.246 1.00 95.31 180 ALA A C 1
ATOM 1367 O O . ALA A 1 180 ? -8.302 11.591 3.197 1.00 95.31 180 ALA A O 1
ATOM 1368 N N . THR A 1 181 ? -9.432 9.685 2.830 1.00 97.12 181 THR A N 1
ATOM 1369 C CA . THR A 1 181 ? -10.659 10.330 2.334 1.00 97.12 181 THR A CA 1
ATOM 1370 C C . THR A 1 181 ? -11.288 11.227 3.396 1.00 97.12 181 THR A C 1
ATOM 1372 O O . THR A 1 181 ? -11.591 12.389 3.125 1.00 97.12 181 THR A O 1
ATOM 1375 N N . CYS A 1 182 ? -11.464 10.722 4.617 1.00 98.00 182 CYS A N 1
ATOM 1376 C CA . CYS A 1 182 ? -12.074 11.485 5.697 1.00 98.00 182 CYS A CA 1
ATOM 1377 C C . CYS A 1 182 ? -11.239 12.706 6.101 1.00 98.00 182 CYS A C 1
ATOM 1379 O O . CYS A 1 182 ? -11.811 13.757 6.391 1.00 98.00 182 CYS A O 1
ATOM 1381 N N . ARG A 1 183 ? -9.907 12.593 6.080 1.00 97.06 183 ARG A N 1
ATOM 1382 C CA . ARG A 1 183 ? -8.984 13.715 6.285 1.00 97.06 183 ARG A CA 1
ATOM 1383 C C . ARG A 1 183 ? -9.146 14.776 5.198 1.00 97.06 183 ARG A C 1
ATOM 1385 O O . ARG A 1 183 ? -9.352 15.945 5.507 1.00 97.06 183 ARG A O 1
ATOM 1392 N N . ARG A 1 184 ? -9.080 14.375 3.923 1.00 94.94 184 ARG A N 1
ATOM 1393 C CA . ARG A 1 184 ? -9.159 15.293 2.768 1.00 94.94 184 ARG A CA 1
ATOM 1394 C C . ARG A 1 184 ? -10.518 15.993 2.658 1.00 94.94 184 ARG A C 1
ATOM 1396 O O . ARG A 1 184 ? -10.562 17.151 2.259 1.00 94.94 184 ARG A O 1
ATOM 1403 N N . ASN A 1 185 ? -11.599 15.327 3.066 1.00 96.50 185 ASN A N 1
ATOM 1404 C CA . ASN A 1 185 ? -12.958 15.877 3.023 1.00 96.50 185 ASN A CA 1
ATOM 1405 C C . ASN A 1 185 ? -13.382 16.572 4.331 1.00 96.50 185 ASN A C 1
ATOM 1407 O O . ASN A 1 185 ? -14.530 16.991 4.452 1.00 96.50 185 ASN A O 1
ATOM 1411 N N . GLY A 1 186 ? -12.487 16.681 5.320 1.00 96.75 186 GLY A N 1
ATOM 1412 C CA . GLY A 1 186 ? -12.744 17.396 6.574 1.00 96.75 186 GLY A CA 1
ATOM 1413 C C . GLY A 1 186 ? -13.654 16.677 7.577 1.00 96.75 186 GLY A C 1
ATOM 1414 O O . GLY A 1 186 ? -14.045 17.288 8.565 1.00 96.75 186 GLY A O 1
ATOM 1415 N N . ILE A 1 187 ? -13.973 15.393 7.366 1.00 98.12 187 ILE A N 1
ATOM 1416 C CA . ILE A 1 187 ? -14.704 14.556 8.341 1.00 98.12 187 ILE A CA 1
ATOM 1417 C C . ILE A 1 187 ? -13.822 14.288 9.566 1.00 98.12 187 ILE A C 1
ATOM 1419 O O . ILE A 1 187 ? -14.289 14.354 10.700 1.00 98.12 187 ILE A O 1
ATOM 1423 N N . LEU A 1 188 ? -12.533 14.020 9.330 1.00 98.06 188 LEU A N 1
ATOM 1424 C CA . LEU A 1 188 ? -11.505 13.875 10.361 1.00 98.06 188 LEU A CA 1
ATOM 1425 C C . LEU A 1 188 ? -10.493 15.021 10.220 1.00 98.06 188 LEU A C 1
ATOM 1427 O O . LEU A 1 188 ? -9.377 14.795 9.749 1.00 98.06 188 LEU A O 1
ATOM 1431 N N . PRO A 1 189 ? -10.863 16.266 10.579 1.00 96.62 189 PRO A N 1
ATOM 1432 C CA . PRO A 1 189 ? -10.008 17.434 10.352 1.00 96.62 189 PRO A CA 1
ATOM 1433 C C . PRO A 1 189 ? -8.721 17.390 11.187 1.00 96.62 189 PRO A C 1
ATOM 1435 O O . PRO A 1 189 ? -7.736 18.029 10.834 1.00 96.62 189 PRO A O 1
ATOM 1438 N N . TRP A 1 190 ? -8.729 16.608 12.267 1.00 96.88 190 TRP A N 1
ATOM 1439 C CA . TRP A 1 190 ? -7.599 16.406 13.164 1.00 96.88 190 TRP A CA 1
ATOM 1440 C C . TRP A 1 190 ? -6.556 15.416 12.629 1.00 96.88 190 TRP A C 1
ATOM 1442 O O . TRP A 1 190 ? -5.466 15.321 13.189 1.00 96.88 190 TRP A O 1
ATOM 1452 N N . ALA A 1 191 ? -6.874 14.630 11.593 1.00 96.94 191 ALA A N 1
ATOM 1453 C CA . ALA A 1 191 ? -6.008 13.549 11.132 1.00 96.94 191 ALA A CA 1
ATOM 1454 C C . ALA A 1 191 ? -4.806 14.073 10.327 1.00 96.94 191 ALA A C 1
ATOM 1456 O O . ALA A 1 191 ? -4.951 14.857 9.385 1.00 96.94 191 ALA A O 1
ATOM 1457 N N . GLY A 1 192 ? -3.610 13.590 10.666 1.00 94.56 192 GLY A N 1
ATOM 1458 C CA . GLY A 1 192 ? -2.395 13.782 9.874 1.00 94.56 192 GLY A CA 1
ATOM 1459 C C . GLY A 1 192 ? -2.287 12.784 8.708 1.00 94.56 192 GLY A C 1
ATOM 1460 O O . GLY A 1 192 ? -3.095 11.859 8.614 1.00 94.56 192 GLY A O 1
ATOM 1461 N N . PRO A 1 193 ? -1.314 12.953 7.790 1.00 93.06 193 PRO A N 1
ATOM 1462 C CA . PRO A 1 193 ? -1.145 12.043 6.652 1.00 93.06 193 PRO A CA 1
ATOM 1463 C C . PRO A 1 193 ? -0.554 10.664 6.999 1.00 93.06 193 PRO A C 1
ATOM 1465 O O . PRO A 1 193 ? -0.766 9.726 6.237 1.00 93.06 193 PRO A O 1
ATOM 1468 N N . ASP A 1 194 ? 0.188 10.526 8.104 1.00 94.69 194 ASP A N 1
ATOM 1469 C CA . ASP A 1 194 ? 0.817 9.256 8.504 1.00 94.69 194 ASP A CA 1
ATOM 1470 C C . ASP A 1 194 ? -0.191 8.347 9.222 1.00 94.69 194 ASP A C 1
ATOM 1472 O O . ASP A 1 194 ? -0.725 8.698 10.278 1.00 94.69 194 ASP A O 1
ATOM 1476 N N . SER A 1 195 ? -0.467 7.174 8.650 1.00 95.88 195 SER A N 1
ATOM 1477 C CA . SER A 1 195 ? -1.386 6.196 9.232 1.00 95.88 195 SER A CA 1
ATOM 1478 C C . SER A 1 195 ? -0.958 4.758 8.946 1.00 95.88 195 SER A C 1
ATOM 1480 O O . SER A 1 195 ? -0.315 4.452 7.944 1.00 95.88 195 SER A O 1
ATOM 1482 N N . LYS A 1 196 ? -1.278 3.859 9.882 1.00 94.94 196 LYS A N 1
ATOM 1483 C CA . LYS A 1 196 ? -0.966 2.429 9.823 1.00 94.94 196 LYS A CA 1
ATOM 1484 C C . LYS A 1 196 ? -2.167 1.635 10.317 1.00 94.94 196 LYS A C 1
ATOM 1486 O O . LYS A 1 196 ? -2.693 1.908 11.399 1.00 94.94 196 LYS A O 1
ATOM 1491 N N . THR A 1 197 ? -2.557 0.616 9.561 1.00 96.25 197 THR A N 1
ATOM 1492 C CA . THR A 1 197 ? -3.678 -0.270 9.891 1.00 96.25 197 THR A CA 1
ATOM 1493 C C . THR A 1 197 ? -3.239 -1.728 9.827 1.00 96.25 197 THR A C 1
ATOM 1495 O O . THR A 1 197 ? -2.427 -2.129 8.992 1.00 96.25 197 THR A O 1
ATOM 1498 N N . GLN A 1 198 ? -3.803 -2.549 10.704 1.00 97.44 198 GLN A N 1
ATOM 1499 C CA . GLN A 1 198 ? -3.601 -3.992 10.698 1.00 97.44 198 GLN A CA 1
ATOM 1500 C C . GLN A 1 198 ? -4.919 -4.685 11.014 1.00 97.44 198 GLN A C 1
ATOM 1502 O O . GLN A 1 198 ? -5.586 -4.344 11.992 1.00 97.44 198 GLN A O 1
ATOM 1507 N N . VAL A 1 199 ? -5.268 -5.684 10.209 1.00 97.75 199 VAL A N 1
ATOM 1508 C CA . VAL A 1 199 ? -6.476 -6.486 10.393 1.00 97.75 199 VAL A CA 1
ATOM 1509 C C . VAL A 1 199 ? -6.088 -7.949 10.562 1.00 97.75 199 VAL A C 1
ATOM 1511 O O . VAL A 1 199 ? -5.378 -8.526 9.742 1.00 97.75 199 VAL A O 1
ATOM 1514 N N . THR A 1 200 ? -6.567 -8.560 11.640 1.00 98.44 200 THR A N 1
ATOM 1515 C CA . THR A 1 200 ? -6.458 -9.998 11.892 1.00 98.44 200 THR A CA 1
ATOM 1516 C C . THR A 1 200 ? -7.819 -10.630 11.662 1.00 98.44 200 THR A C 1
ATOM 1518 O O . THR A 1 200 ? -8.785 -10.267 12.333 1.00 98.44 200 THR A O 1
ATOM 1521 N N . VAL A 1 201 ? -7.892 -11.585 10.738 1.00 98.12 201 VAL A N 1
ATOM 1522 C CA . VAL A 1 201 ? -9.114 -12.324 10.399 1.00 98.12 201 VAL A CA 1
ATOM 1523 C C . VAL A 1 201 ? -8.980 -13.770 10.865 1.00 98.12 201 VAL A C 1
ATOM 1525 O O . VAL A 1 201 ? -7.909 -14.369 10.786 1.00 98.12 201 VAL A O 1
ATOM 1528 N N . GLU A 1 202 ? -10.076 -14.315 11.374 1.00 98.31 202 GLU A N 1
ATOM 1529 C CA . GLU A 1 202 ? -10.219 -15.728 11.698 1.00 98.31 202 GLU A CA 1
ATOM 1530 C C . GLU A 1 202 ? -10.716 -16.486 10.464 1.00 98.31 202 GLU A C 1
ATOM 1532 O O . GLU A 1 202 ? -11.695 -16.079 9.832 1.00 98.31 202 GLU A O 1
ATOM 1537 N N . TYR A 1 203 ? -10.040 -17.582 10.120 1.00 97.75 203 TYR A N 1
ATOM 1538 C CA . TYR A 1 203 ? -10.284 -18.340 8.896 1.00 97.75 203 TYR A CA 1
ATOM 1539 C C . TYR A 1 203 ? -10.616 -19.800 9.188 1.00 97.75 203 TYR A C 1
ATOM 1541 O O . TYR A 1 203 ? -10.024 -20.423 10.068 1.00 97.75 203 TYR A O 1
ATOM 1549 N N . LEU A 1 204 ? -11.491 -20.367 8.361 1.00 96.81 204 LEU A N 1
ATOM 1550 C CA . LEU A 1 204 ? -11.641 -21.808 8.206 1.00 96.81 204 LEU A CA 1
ATOM 1551 C C . LEU A 1 204 ? -10.787 -22.282 7.023 1.00 96.81 204 LEU A C 1
ATOM 1553 O O . LEU A 1 204 ? -10.872 -21.712 5.933 1.00 96.81 204 LEU A O 1
ATOM 1557 N N . ASN A 1 205 ? -10.003 -23.343 7.230 1.00 95.81 205 ASN A N 1
ATOM 1558 C CA . ASN A 1 205 ? -9.393 -24.085 6.129 1.00 95.81 205 ASN A CA 1
ATOM 1559 C C . ASN A 1 205 ? -10.448 -25.010 5.512 1.00 95.81 205 ASN A C 1
ATOM 1561 O O . ASN A 1 205 ? -10.931 -25.933 6.164 1.00 95.81 205 ASN A O 1
ATOM 1565 N N . ASP A 1 206 ? -10.797 -24.736 4.264 1.00 95.62 206 ASP A N 1
ATOM 1566 C CA . ASP A 1 206 ? -11.792 -25.455 3.484 1.00 95.62 206 ASP A CA 1
ATOM 1567 C C . ASP A 1 206 ? -11.090 -26.175 2.327 1.00 95.62 206 ASP A C 1
ATOM 1569 O O . ASP A 1 206 ? -10.980 -25.653 1.218 1.00 95.62 206 ASP A O 1
ATOM 1573 N N . HIS A 1 207 ? -10.522 -27.348 2.625 1.00 95.00 207 HIS A N 1
ATOM 1574 C CA . HIS A 1 207 ? -9.776 -28.178 1.669 1.00 95.00 207 HIS A CA 1
ATOM 1575 C C . HIS A 1 207 ? -8.657 -27.427 0.924 1.00 95.00 207 HIS A C 1
ATOM 1577 O O . HIS A 1 207 ? -8.474 -27.589 -0.278 1.00 95.00 207 HIS A O 1
ATOM 1583 N N . GLY A 1 208 ? -7.908 -26.588 1.640 1.00 92.38 208 GLY A N 1
ATOM 1584 C CA . GLY A 1 208 ? -6.861 -25.752 1.060 1.00 92.38 208 GLY A CA 1
ATOM 1585 C C . GLY A 1 208 ? -7.347 -24.366 0.637 1.00 92.38 208 GLY A C 1
ATOM 1586 O O . GLY A 1 208 ? -6.510 -23.494 0.444 1.00 92.38 208 GLY A O 1
ATOM 1587 N N . ALA A 1 209 ? -8.652 -24.089 0.581 1.00 95.38 209 ALA A N 1
ATOM 1588 C CA . ALA A 1 209 ? -9.180 -22.728 0.471 1.00 95.38 209 ALA A CA 1
ATOM 1589 C C . ALA A 1 209 ? -9.232 -22.030 1.844 1.00 95.38 209 ALA A C 1
ATOM 1591 O O . ALA A 1 209 ? -9.387 -22.675 2.882 1.00 95.38 209 ALA A O 1
ATOM 1592 N N . CYS A 1 210 ? -9.112 -20.703 1.863 1.00 95.19 210 CYS A N 1
ATOM 1593 C CA . CYS A 1 210 ? -9.242 -19.899 3.078 1.00 95.19 210 CYS A CA 1
ATOM 1594 C C . CYS A 1 210 ? -10.604 -19.215 3.071 1.00 95.19 210 CYS A C 1
ATOM 1596 O O . CYS A 1 210 ? -10.834 -18.314 2.274 1.00 95.19 210 CYS A O 1
ATOM 1598 N N . ARG A 1 211 ? -11.504 -19.619 3.972 1.00 96.44 211 ARG A N 1
ATOM 1599 C CA . ARG A 1 211 ? -12.817 -18.981 4.116 1.00 96.44 211 ARG A CA 1
ATOM 1600 C C . ARG A 1 211 ? -12.821 -18.047 5.332 1.00 96.44 211 ARG A C 1
ATOM 1602 O O . ARG A 1 211 ? -12.708 -18.554 6.452 1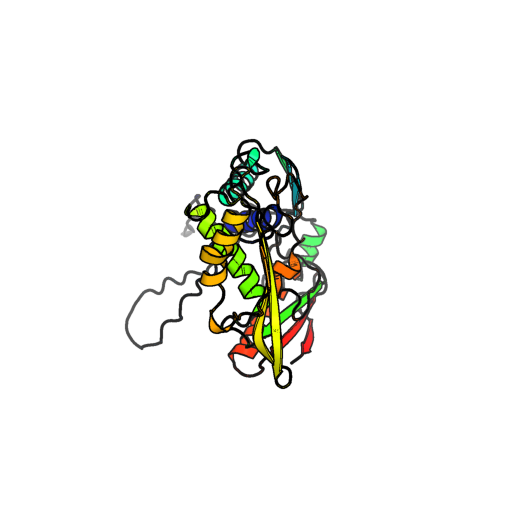.00 96.44 211 ARG A O 1
ATOM 1609 N N . PRO A 1 212 ? -12.950 -16.719 5.151 1.00 97.25 212 PRO A N 1
ATOM 1610 C CA . PRO A 1 212 ? -13.069 -15.781 6.260 1.00 97.25 212 PRO A CA 1
ATOM 1611 C C . PRO A 1 212 ? -14.316 -16.074 7.095 1.00 97.25 212 PRO A C 1
ATOM 1613 O O . PRO A 1 212 ? -15.392 -16.304 6.543 1.00 97.25 212 PRO A O 1
ATOM 1616 N N . LEU A 1 213 ? -14.176 -16.051 8.418 1.00 97.56 213 LEU A N 1
ATOM 1617 C CA . LEU A 1 213 ? -15.299 -16.195 9.346 1.00 97.56 213 LEU A CA 1
ATOM 1618 C C . LEU A 1 213 ? -15.676 -14.852 9.970 1.00 97.56 213 LEU A C 1
ATOM 1620 O O . LEU A 1 213 ? -16.840 -14.467 9.947 1.00 97.56 213 LEU A O 1
ATOM 1624 N N . ARG A 1 214 ? -14.687 -14.148 10.528 1.00 98.44 214 ARG A N 1
ATOM 1625 C CA . ARG A 1 214 ? -14.869 -12.883 11.254 1.00 98.44 214 ARG A CA 1
ATOM 1626 C C . ARG A 1 214 ? -13.552 -12.130 11.409 1.00 98.44 214 ARG A C 1
ATOM 1628 O O . ARG A 1 214 ? -12.472 -12.722 11.365 1.00 98.44 214 ARG A O 1
ATOM 1635 N N . VAL A 1 215 ? -13.633 -10.830 11.656 1.00 98.69 215 VAL A N 1
ATOM 1636 C CA . VAL A 1 215 ? -12.487 -10.007 12.046 1.00 98.69 215 VAL A CA 1
ATOM 1637 C C . VAL A 1 215 ? -12.226 -10.190 13.540 1.00 98.69 215 VAL A C 1
ATOM 1639 O O . VAL A 1 215 ? -13.045 -9.836 14.388 1.00 98.69 215 VAL A O 1
ATOM 1642 N N . HIS A 1 216 ? -11.054 -10.726 13.876 1.00 98.62 216 HIS A N 1
ATOM 1643 C CA . HIS A 1 216 ? -10.628 -10.925 15.257 1.00 98.62 216 HIS A CA 1
ATOM 1644 C C . HIS A 1 216 ? -10.082 -9.649 15.893 1.00 98.62 216 HIS A C 1
ATOM 1646 O O . HIS A 1 216 ? -10.493 -9.309 17.003 1.00 98.62 216 HIS A O 1
ATOM 1652 N N . THR A 1 217 ? -9.180 -8.946 15.208 1.00 98.50 217 THR A N 1
ATOM 1653 C CA . THR A 1 217 ? -8.548 -7.729 15.734 1.00 98.50 217 THR A CA 1
ATOM 1654 C C . THR A 1 217 ? -8.412 -6.676 14.647 1.00 98.50 217 THR A C 1
ATOM 1656 O O . THR A 1 217 ? -7.983 -6.992 13.539 1.00 98.50 217 THR A O 1
ATOM 1659 N N . VAL A 1 218 ? -8.686 -5.420 14.996 1.00 98.69 218 VAL A N 1
ATOM 1660 C CA . VAL A 1 218 ? -8.347 -4.240 14.195 1.00 98.69 218 VAL A CA 1
ATOM 1661 C C . VAL A 1 218 ? -7.395 -3.354 14.995 1.00 98.69 218 VAL A C 1
ATOM 1663 O O . VAL A 1 218 ? -7.676 -3.003 16.143 1.00 98.69 218 VAL A O 1
ATOM 1666 N N . VAL A 1 219 ? -6.272 -2.979 14.389 1.00 98.31 219 VAL A N 1
ATOM 1667 C CA . VAL A 1 219 ? -5.323 -1.998 14.927 1.00 98.31 219 VAL A CA 1
ATOM 1668 C C . VAL A 1 219 ? -5.277 -0.811 13.980 1.00 98.31 219 VAL A C 1
ATOM 1670 O O . VAL A 1 219 ? -5.079 -0.997 12.781 1.00 98.31 219 VAL A O 1
ATOM 1673 N N . ILE A 1 220 ? -5.437 0.397 14.514 1.00 98.25 220 ILE A N 1
ATOM 1674 C CA . ILE A 1 220 ? -5.258 1.645 13.768 1.00 98.25 220 ILE A CA 1
ATOM 1675 C C . ILE A 1 220 ? -4.370 2.564 14.596 1.00 98.25 220 ILE A C 1
ATOM 1677 O O . ILE A 1 220 ? -4.679 2.845 15.753 1.00 98.25 220 ILE A O 1
ATOM 1681 N N . SER A 1 221 ? -3.291 3.042 13.986 1.00 96.75 221 SER A N 1
ATOM 1682 C CA . SER A 1 221 ? -2.469 4.134 14.497 1.00 96.75 221 SER A CA 1
ATOM 1683 C C . SER A 1 221 ? -2.445 5.227 13.443 1.00 96.75 221 SER A C 1
ATOM 1685 O O . SER A 1 221 ? -1.873 5.031 12.376 1.00 96.75 221 SER A O 1
ATOM 1687 N N . THR A 1 222 ? -3.063 6.364 13.733 1.00 95.69 222 THR A N 1
ATOM 1688 C CA . THR A 1 222 ? -3.068 7.528 12.841 1.00 95.69 222 THR A CA 1
ATOM 1689 C C . THR A 1 222 ? -2.456 8.724 13.548 1.00 95.69 222 THR A C 1
ATOM 1691 O O . THR A 1 222 ? -2.745 8.970 14.726 1.00 95.69 222 THR A O 1
ATOM 1694 N N . GLN A 1 223 ? -1.621 9.463 12.824 1.00 95.69 223 GLN A N 1
ATOM 1695 C CA . GLN A 1 223 ? -1.143 10.766 13.250 1.00 95.69 223 GLN A CA 1
ATOM 1696 C C . GLN A 1 223 ? -2.344 11.686 13.476 1.00 95.69 223 GLN A C 1
ATOM 1698 O O . GLN A 1 223 ? -3.336 11.620 12.740 1.00 95.69 223 GLN A O 1
ATOM 1703 N N . HIS A 1 224 ? -2.262 12.537 14.490 1.00 97.00 224 HIS A N 1
ATOM 1704 C CA . HIS A 1 224 ? -3.327 13.469 14.833 1.00 97.00 224 HIS A CA 1
ATOM 1705 C C . HIS A 1 224 ? -2.778 14.803 15.341 1.00 97.00 224 HIS A C 1
ATOM 1707 O O . HIS A 1 224 ? -1.629 14.886 15.773 1.00 97.00 224 HIS A O 1
ATOM 1713 N N . ASP A 1 225 ? -3.598 15.849 15.295 1.00 94.69 225 ASP A N 1
ATOM 1714 C CA . ASP A 1 225 ? -3.263 17.135 15.901 1.00 94.69 225 ASP A CA 1
ATOM 1715 C C . ASP A 1 225 ? -3.121 17.037 17.435 1.00 94.69 225 ASP A C 1
ATOM 1717 O O . ASP A 1 225 ? -3.485 16.046 18.074 1.00 94.69 225 ASP A O 1
ATOM 1721 N N . GLU A 1 226 ? -2.542 18.063 18.055 1.00 94.44 226 GLU A N 1
ATOM 1722 C CA . GLU A 1 226 ? -2.310 18.067 19.502 1.00 94.44 226 GLU A CA 1
ATOM 1723 C C . GLU A 1 226 ? -3.545 18.405 20.348 1.00 94.44 226 GLU A C 1
ATOM 1725 O O . GLU A 1 226 ? -3.490 18.254 21.571 1.00 94.44 226 GLU A O 1
ATOM 1730 N N . HIS A 1 227 ? -4.626 18.872 19.721 1.00 94.31 227 HIS A N 1
ATOM 1731 C CA . HIS A 1 227 ? -5.805 19.407 20.397 1.00 94.31 227 HIS A CA 1
ATOM 1732 C C . HIS A 1 227 ? -6.939 18.381 20.508 1.00 94.31 227 HIS A C 1
ATOM 1734 O O . HIS A 1 227 ? -7.785 18.498 21.397 1.00 94.31 227 HIS A O 1
ATOM 1740 N N . VAL A 1 228 ? -6.969 17.367 19.639 1.00 97.50 228 VAL A N 1
ATOM 1741 C CA . VAL A 1 228 ? -7.957 16.293 19.681 1.00 97.50 228 VAL A CA 1
ATOM 1742 C C . VAL A 1 228 ? -7.686 15.351 20.855 1.00 97.50 228 VAL A C 1
ATOM 1744 O O . VAL A 1 228 ? -6.557 14.926 21.112 1.00 97.50 228 VAL A O 1
ATOM 1747 N N . THR A 1 229 ? -8.744 14.998 21.584 1.00 98.19 229 THR A N 1
ATOM 1748 C CA . THR A 1 229 ? -8.645 14.016 22.666 1.00 98.19 229 THR A CA 1
ATOM 1749 C C . THR A 1 229 ? -8.573 12.599 22.109 1.00 98.19 229 THR A C 1
ATOM 1751 O O . THR A 1 229 ? -9.140 12.284 21.058 1.00 98.19 229 THR A O 1
ATOM 1754 N N . LEU A 1 230 ? -7.913 11.703 22.841 1.00 98.00 230 LEU A N 1
ATOM 1755 C CA . LEU A 1 230 ? -7.802 10.303 22.442 1.00 98.00 230 LEU A CA 1
ATOM 1756 C C . LEU A 1 230 ? -9.177 9.626 22.366 1.00 98.00 230 LEU A C 1
ATOM 1758 O O . LEU A 1 230 ? -9.414 8.798 21.491 1.00 98.00 230 LEU A O 1
ATOM 1762 N N . GLU A 1 231 ? -10.106 10.000 23.243 1.00 98.38 231 GLU A N 1
ATOM 1763 C CA . GLU A 1 231 ? -11.485 9.515 23.237 1.00 98.38 231 GLU A CA 1
ATOM 1764 C C . GLU A 1 231 ? -12.189 9.878 21.926 1.00 98.38 231 GLU A C 1
ATOM 1766 O O . GLU A 1 231 ? -12.837 9.020 21.324 1.00 98.38 231 GLU A O 1
ATOM 1771 N N . LYS A 1 232 ? -12.009 11.118 21.444 1.00 98.31 232 LYS A N 1
ATOM 1772 C CA . LYS A 1 232 ? -12.578 11.570 20.170 1.00 98.31 232 LYS A CA 1
ATOM 1773 C C . LYS A 1 232 ? -11.953 10.835 18.992 1.00 98.31 232 LYS A C 1
ATOM 1775 O O . LYS A 1 232 ? -12.696 10.334 18.156 1.00 98.31 232 LYS A O 1
ATOM 1780 N N . VAL A 1 233 ? -10.623 10.696 18.966 1.00 98.50 233 VAL A N 1
ATOM 1781 C CA . VAL A 1 233 ? -9.912 9.921 17.932 1.00 98.50 233 VAL A CA 1
ATOM 1782 C C . VAL A 1 233 ? -10.462 8.496 17.851 1.00 98.50 233 VAL A C 1
ATOM 1784 O O . VAL A 1 233 ? -10.802 8.019 16.772 1.00 98.50 233 VAL A O 1
ATOM 1787 N N . ARG A 1 234 ? -10.601 7.811 18.991 1.00 98.69 234 ARG A N 1
ATOM 1788 C CA . ARG A 1 234 ? -11.106 6.431 19.039 1.00 98.69 234 ARG A CA 1
ATOM 1789 C C . ARG A 1 234 ? -12.561 6.323 18.585 1.00 98.69 234 ARG A C 1
ATOM 1791 O O . ARG A 1 234 ? -12.881 5.410 17.827 1.00 98.69 234 ARG A O 1
ATOM 1798 N N . ALA A 1 235 ? -13.422 7.237 19.032 1.00 98.75 235 ALA A N 1
ATOM 1799 C CA . ALA A 1 235 ? -14.827 7.269 18.631 1.00 98.75 235 ALA A CA 1
ATOM 1800 C C . ALA A 1 235 ? -14.976 7.513 17.122 1.00 98.75 235 ALA A C 1
ATOM 1802 O O . ALA A 1 235 ? -15.720 6.804 16.448 1.00 98.75 235 ALA A O 1
ATOM 1803 N N . ASP A 1 236 ? -14.210 8.457 16.586 1.00 98.69 236 ASP A N 1
ATOM 1804 C CA . ASP A 1 236 ? -14.238 8.824 15.175 1.00 98.69 236 ASP A CA 1
ATOM 1805 C C . ASP A 1 236 ? -13.709 7.719 14.260 1.00 98.69 236 ASP A C 1
ATOM 1807 O O . ASP A 1 236 ? -14.312 7.434 13.229 1.00 98.69 236 ASP A O 1
ATOM 1811 N N . LEU A 1 237 ? -12.606 7.064 14.638 1.00 98.69 237 LEU A N 1
ATOM 1812 C CA . LEU A 1 237 ? -12.085 5.914 13.897 1.00 98.69 237 LEU A CA 1
ATOM 1813 C C . LEU A 1 237 ? -13.081 4.751 13.892 1.00 98.69 237 LEU A C 1
ATOM 1815 O O . LEU A 1 237 ? -13.224 4.058 12.887 1.00 98.69 237 LEU A O 1
ATOM 1819 N N . MET A 1 238 ? -13.789 4.529 14.998 1.00 98.62 238 MET A N 1
ATOM 1820 C CA . MET A 1 238 ? -14.829 3.508 15.044 1.00 98.62 238 MET A CA 1
ATOM 1821 C C . MET A 1 238 ? -15.987 3.850 14.098 1.00 98.62 238 MET A C 1
ATOM 1823 O O . MET A 1 238 ? -16.371 3.019 13.277 1.00 98.62 238 MET A O 1
ATOM 1827 N N . GLU A 1 239 ? -16.523 5.067 14.200 1.00 98.62 239 GLU A N 1
ATOM 1828 C CA . GLU A 1 239 ? -17.728 5.477 13.478 1.00 98.62 239 GLU A CA 1
ATOM 1829 C C . GLU A 1 239 ? -17.479 5.698 11.986 1.00 98.62 239 GLU A C 1
ATOM 1831 O O . GLU A 1 239 ? -18.155 5.111 11.150 1.00 98.62 239 GLU A O 1
ATOM 1836 N N . TYR A 1 240 ? -16.483 6.513 11.643 1.00 98.69 240 TYR A N 1
ATOM 1837 C CA . TYR A 1 240 ? -16.294 6.986 10.273 1.00 98.69 240 TYR A CA 1
ATOM 1838 C C . TYR A 1 240 ? -15.336 6.128 9.450 1.00 98.69 240 TYR A C 1
ATOM 1840 O O . TYR A 1 240 ? -15.254 6.329 8.237 1.00 98.69 240 TYR A O 1
ATOM 1848 N N . VAL A 1 241 ? -14.597 5.204 10.075 1.00 98.62 241 VAL A N 1
ATOM 1849 C CA . VAL A 1 241 ? -13.600 4.369 9.387 1.00 98.62 241 VAL A CA 1
ATOM 1850 C C . VAL A 1 241 ? -13.956 2.890 9.483 1.00 98.62 241 VAL A C 1
ATOM 1852 O O . VAL A 1 241 ? -14.188 2.260 8.457 1.00 98.62 241 VAL A O 1
ATOM 1855 N N . ILE A 1 242 ? -14.024 2.322 10.687 1.00 98.69 242 ILE A N 1
ATOM 1856 C CA . ILE A 1 242 ? -14.190 0.871 10.861 1.00 98.69 242 ILE A CA 1
ATOM 1857 C C . ILE A 1 242 ? -15.567 0.401 10.404 1.00 98.69 242 ILE A C 1
ATOM 1859 O O . ILE A 1 242 ? -15.638 -0.511 9.583 1.00 98.69 242 ILE A O 1
ATOM 1863 N N . LYS A 1 243 ? -16.646 1.017 10.899 1.00 98.25 243 LYS A N 1
ATOM 1864 C CA . LYS A 1 243 ? -18.020 0.622 10.540 1.00 98.25 243 LYS A CA 1
ATOM 1865 C C . LYS A 1 243 ? -18.353 0.856 9.066 1.00 98.25 243 LYS A C 1
ATOM 1867 O O . LYS A 1 243 ? -19.205 0.169 8.519 1.00 98.25 243 LYS A O 1
ATOM 1872 N N . GLU A 1 244 ? -17.671 1.810 8.441 1.00 98.25 244 GLU A N 1
ATOM 1873 C CA . GLU A 1 244 ? -17.844 2.153 7.028 1.00 98.25 244 GLU A CA 1
ATOM 1874 C C . GLU A 1 244 ? -17.110 1.180 6.097 1.00 98.25 244 GLU A C 1
ATOM 1876 O O . GLU A 1 244 ? -17.541 0.958 4.970 1.00 98.25 244 GLU A O 1
ATOM 1881 N N . VAL A 1 245 ? -15.990 0.611 6.552 1.00 98.25 245 VAL A N 1
ATOM 1882 C CA . VAL A 1 245 ? -15.135 -0.259 5.732 1.00 98.25 245 VAL A CA 1
ATOM 1883 C C . VAL A 1 245 ? -15.415 -1.735 5.970 1.00 98.25 245 VAL A C 1
ATOM 1885 O O . VAL A 1 245 ? -15.409 -2.517 5.021 1.00 98.25 245 VAL A O 1
ATOM 1888 N N . ILE A 1 246 ? -15.602 -2.144 7.226 1.00 98.25 246 ILE A N 1
ATOM 1889 C CA . ILE A 1 246 ? -15.726 -3.556 7.579 1.00 98.25 246 ILE A CA 1
ATOM 1890 C C . ILE A 1 246 ? -17.212 -3.931 7.629 1.00 98.25 246 ILE A C 1
ATOM 1892 O O . ILE A 1 246 ? -17.940 -3.394 8.466 1.00 98.25 246 ILE A O 1
ATOM 1896 N N . PRO A 1 247 ? -17.665 -4.884 6.791 1.00 97.31 247 PRO A N 1
ATOM 1897 C CA . PRO A 1 247 ? -19.035 -5.377 6.825 1.00 97.31 247 PRO A CA 1
ATOM 1898 C C . PRO A 1 247 ? -19.456 -5.833 8.224 1.00 97.31 247 PRO A C 1
ATOM 1900 O O . PRO A 1 247 ? -18.727 -6.557 8.906 1.00 97.31 247 PRO A O 1
ATOM 1903 N N . THR A 1 248 ? -20.663 -5.453 8.644 1.00 97.00 248 THR A N 1
ATOM 1904 C CA . THR A 1 248 ? -21.176 -5.733 9.996 1.00 97.00 248 THR A CA 1
ATOM 1905 C C . THR A 1 248 ? -21.260 -7.223 10.307 1.00 97.00 248 THR A C 1
ATOM 1907 O O . THR A 1 248 ? -21.069 -7.612 11.451 1.00 97.00 248 THR A O 1
ATOM 1910 N N . ASN A 1 249 ? -21.471 -8.074 9.302 1.00 97.44 249 ASN A N 1
ATOM 1911 C CA . ASN A 1 249 ? -21.497 -9.530 9.456 1.00 97.44 249 ASN A CA 1
ATOM 1912 C C . ASN A 1 249 ? -20.119 -10.154 9.751 1.00 97.44 249 ASN A C 1
ATOM 1914 O O . ASN A 1 249 ? -20.057 -11.339 10.061 1.00 97.44 249 ASN A O 1
ATOM 1918 N N . LEU A 1 250 ? -19.029 -9.390 9.635 1.00 98.06 250 LEU A N 1
ATOM 1919 C CA . LEU A 1 250 ? -17.681 -9.816 10.018 1.00 98.06 250 LEU A CA 1
ATOM 1920 C C . LEU A 1 250 ? -17.252 -9.270 11.386 1.00 98.06 250 LEU A C 1
ATOM 1922 O O . LEU A 1 250 ? -16.178 -9.635 11.866 1.00 98.06 250 LEU A O 1
ATOM 1926 N N . LEU A 1 251 ? -18.052 -8.396 11.998 1.00 98.38 251 LEU A N 1
ATOM 1927 C CA . LEU A 1 251 ? -17.786 -7.796 13.301 1.00 98.38 251 LEU A CA 1
ATOM 1928 C C . LEU A 1 251 ? -18.692 -8.424 14.358 1.00 98.38 251 LEU A C 1
ATOM 1930 O O . LEU A 1 251 ? -19.887 -8.607 14.139 1.00 98.38 251 LEU A O 1
ATOM 1934 N N . ASP A 1 252 ? -18.134 -8.706 15.530 1.00 97.62 252 ASP A N 1
ATOM 1935 C CA . ASP A 1 252 ? -18.905 -9.190 16.669 1.00 97.62 252 ASP A CA 1
ATOM 1936 C C . ASP A 1 252 ? -18.427 -8.585 17.992 1.00 97.62 252 ASP A C 1
ATOM 1938 O O . ASP A 1 252 ? -17.460 -7.825 18.066 1.00 97.62 252 ASP A O 1
ATOM 1942 N N . GLU A 1 253 ? -19.126 -8.937 19.068 1.00 97.88 253 GLU A N 1
ATOM 1943 C CA . GLU A 1 253 ? -18.817 -8.526 20.440 1.00 97.88 253 GLU A CA 1
A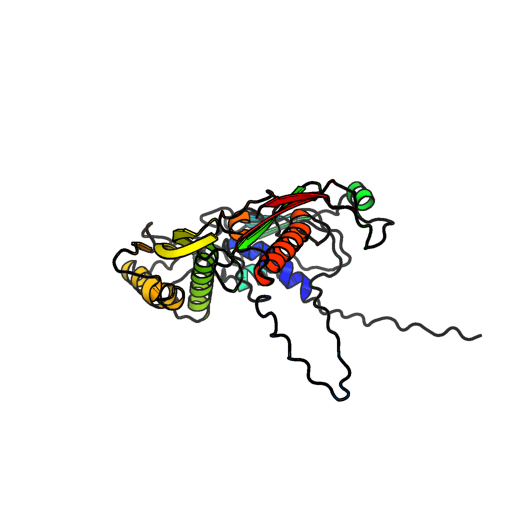TOM 1944 C C . GLU A 1 253 ? -17.438 -8.999 20.942 1.00 97.88 253 GLU A C 1
ATOM 1946 O O . GLU A 1 253 ? -16.940 -8.492 21.946 1.00 97.88 253 GLU A O 1
ATOM 1951 N N . LYS A 1 254 ? -16.790 -9.942 20.241 1.00 98.06 254 LYS A N 1
ATOM 1952 C CA . LYS A 1 254 ? -15.442 -10.439 20.555 1.00 98.06 254 LYS A CA 1
ATOM 1953 C C . LYS A 1 254 ? -14.354 -9.772 19.713 1.00 98.06 254 LYS A C 1
ATOM 1955 O O . LYS A 1 254 ? -13.171 -10.037 19.946 1.00 98.06 254 LYS A O 1
ATOM 1960 N N . THR A 1 255 ? -14.706 -8.938 18.731 1.00 98.62 255 THR A N 1
ATOM 1961 C CA . THR A 1 255 ? -13.727 -8.200 17.929 1.00 98.62 255 THR A CA 1
ATOM 1962 C C . THR A 1 255 ? -12.959 -7.217 18.812 1.00 98.62 255 THR A C 1
ATOM 1964 O O . THR A 1 255 ? -13.531 -6.410 19.542 1.00 98.62 255 THR A O 1
ATOM 1967 N N . LYS A 1 256 ? -11.627 -7.287 18.748 1.00 98.75 256 LYS A N 1
ATOM 1968 C CA . LYS A 1 256 ? -10.721 -6.441 19.531 1.00 98.75 256 LYS A CA 1
ATOM 1969 C C . LYS A 1 256 ? -10.330 -5.205 18.732 1.00 98.75 256 LYS A C 1
ATOM 1971 O O . LYS A 1 256 ? -9.895 -5.322 17.588 1.00 98.75 256 LYS A O 1
ATOM 1976 N N . TYR A 1 257 ? -10.402 -4.038 19.364 1.00 98.75 257 TYR A N 1
ATOM 1977 C CA . TYR A 1 257 ? -10.053 -2.764 18.740 1.00 98.75 257 TYR A CA 1
ATOM 1978 C C . TYR A 1 257 ? -8.892 -2.097 19.480 1.00 98.75 257 TYR A C 1
ATOM 1980 O O . TYR A 1 257 ? -9.012 -1.728 20.648 1.00 98.75 257 TYR A O 1
ATOM 1988 N N . HIS A 1 258 ? -7.771 -1.912 18.786 1.00 98.56 258 HIS A N 1
ATOM 1989 C CA . HIS A 1 258 ? -6.614 -1.162 19.269 1.00 98.56 258 HIS A CA 1
ATOM 1990 C C . HIS A 1 258 ? -6.494 0.138 18.471 1.00 98.56 258 HIS A C 1
ATOM 1992 O O . HIS A 1 258 ? -5.817 0.195 17.446 1.00 98.56 258 HIS A O 1
ATOM 1998 N N . LEU A 1 259 ? -7.192 1.175 18.934 1.00 98.56 259 LEU A N 1
ATOM 1999 C CA . LEU A 1 259 ? -7.295 2.468 18.251 1.00 98.56 259 LEU A CA 1
ATOM 2000 C C . LEU A 1 259 ? -6.392 3.495 18.942 1.00 98.56 259 LEU A C 1
ATOM 2002 O O . LEU A 1 259 ? -6.590 3.804 20.123 1.00 98.56 259 LEU A O 1
ATOM 2006 N N . ASN A 1 260 ? -5.372 3.960 18.217 1.00 97.69 260 ASN A N 1
ATOM 2007 C CA . ASN A 1 260 ? -4.221 4.715 18.716 1.00 97.69 260 ASN A CA 1
ATOM 2008 C C . ASN A 1 260 ? -3.690 4.134 20.045 1.00 97.69 260 ASN A C 1
ATOM 2010 O O . ASN A 1 260 ? -3.752 4.785 21.092 1.00 97.69 260 ASN A O 1
ATOM 2014 N N . PRO A 1 261 ? -3.187 2.880 20.045 1.00 96.06 261 PRO A N 1
ATOM 2015 C CA . PRO A 1 261 ? -2.762 2.198 21.269 1.00 96.06 261 PRO A CA 1
ATOM 2016 C C . PRO A 1 261 ? -1.570 2.878 21.957 1.00 96.06 261 PRO A C 1
ATOM 2018 O O . PRO A 1 261 ? -1.447 2.783 23.173 1.00 96.06 261 PRO A O 1
ATOM 2021 N N . ALA A 1 262 ? -0.737 3.614 21.210 1.00 93.69 262 ALA A N 1
ATOM 2022 C CA . ALA A 1 262 ? 0.347 4.434 21.761 1.00 93.69 262 ALA A CA 1
ATOM 2023 C C . ALA A 1 262 ? -0.152 5.671 22.540 1.00 93.69 262 ALA A C 1
ATOM 2025 O O . ALA A 1 262 ? 0.635 6.371 23.175 1.00 93.69 262 ALA A O 1
ATOM 2026 N N . GLY A 1 263 ? -1.452 5.969 22.481 1.00 95.94 263 GLY A N 1
ATOM 2027 C CA . GLY A 1 263 ? -2.041 7.175 23.046 1.00 95.94 263 GLY A CA 1
ATOM 2028 C C . GLY A 1 263 ? -1.752 8.390 22.172 1.00 95.94 263 GLY A C 1
ATOM 2029 O O . GLY A 1 263 ? -2.590 8.771 21.363 1.00 95.94 263 GLY A O 1
ATOM 2030 N N . ARG A 1 264 ? -0.565 8.988 22.322 1.00 96.25 264 ARG A N 1
ATOM 2031 C CA . ARG A 1 264 ? -0.182 10.220 21.619 1.00 96.25 264 ARG A CA 1
ATOM 2032 C C . ARG A 1 264 ? 0.645 9.913 20.369 1.00 96.25 264 ARG A C 1
ATOM 2034 O O . ARG A 1 264 ? 1.743 9.378 20.480 1.00 96.25 264 ARG A O 1
ATOM 2041 N N . PHE A 1 265 ? 0.161 10.340 19.203 1.00 95.88 265 PHE A N 1
ATOM 2042 C CA . PHE A 1 265 ? 0.871 10.270 17.924 1.00 95.88 265 PHE A CA 1
ATOM 2043 C C . PHE A 1 265 ? 0.748 11.598 17.155 1.00 95.88 265 PHE A C 1
ATOM 2045 O O . PHE A 1 265 ? 0.102 11.687 16.118 1.00 95.88 265 PHE A O 1
ATOM 2052 N N . VAL A 1 266 ? 1.358 12.655 17.700 1.00 95.88 266 VAL A N 1
ATOM 2053 C CA . VAL A 1 266 ? 1.336 14.004 17.094 1.00 95.88 266 VAL A CA 1
ATOM 2054 C C . VAL A 1 266 ? 2.482 14.198 16.100 1.00 95.88 266 VAL A C 1
ATOM 2056 O O . VAL A 1 266 ? 2.284 14.646 14.972 1.00 95.88 266 VAL A O 1
ATOM 2059 N N . ILE A 1 267 ? 3.694 13.816 16.509 1.00 90.88 267 ILE A N 1
ATOM 2060 C CA . ILE A 1 267 ? 4.889 13.884 15.664 1.00 90.88 267 ILE A CA 1
ATOM 2061 C C . ILE A 1 267 ? 4.902 12.636 14.779 1.00 90.88 267 ILE A C 1
ATOM 2063 O O . ILE A 1 267 ? 5.076 11.532 15.293 1.00 90.88 267 ILE A O 1
ATOM 2067 N N . GLY A 1 268 ? 4.699 12.826 13.476 1.00 90.06 268 GLY A N 1
ATOM 2068 C CA . GLY A 1 268 ? 4.586 11.756 12.486 1.00 90.06 268 GLY A CA 1
ATOM 2069 C C . GLY A 1 268 ? 5.382 12.033 11.212 1.00 90.06 268 GLY A C 1
ATOM 2070 O O . GLY A 1 268 ? 6.105 13.031 11.102 1.00 90.06 268 GLY A O 1
ATOM 2071 N N . GLY A 1 269 ? 5.247 11.134 10.239 1.00 89.81 269 GLY A N 1
ATOM 2072 C CA . GLY A 1 269 ? 5.898 11.255 8.941 1.00 89.81 269 GLY A CA 1
ATOM 2073 C C . GLY A 1 269 ? 7.430 11.225 9.024 1.00 89.81 269 GLY A C 1
ATOM 2074 O O . GLY A 1 269 ? 8.011 10.640 9.949 1.00 89.81 269 GLY A O 1
ATOM 2075 N N . PRO A 1 270 ? 8.121 11.890 8.080 1.00 87.12 270 PRO A N 1
ATOM 2076 C CA . PRO A 1 270 ? 9.583 11.864 8.005 1.00 87.12 270 PRO A CA 1
ATOM 2077 C C . PRO A 1 270 ? 10.314 12.406 9.236 1.00 87.12 270 PRO A C 1
ATOM 2079 O O . PRO A 1 270 ? 11.477 12.062 9.487 1.00 87.12 270 PRO A O 1
ATOM 2082 N N . GLN A 1 271 ? 9.645 13.260 10.017 1.00 89.38 271 GLN A N 1
ATOM 2083 C CA . GLN A 1 271 ? 10.197 13.790 11.257 1.00 89.38 271 GLN A CA 1
ATOM 2084 C C . GLN A 1 271 ? 10.451 12.667 12.271 1.00 89.38 271 GLN A C 1
ATOM 2086 O O . GLN A 1 271 ? 11.538 12.587 12.848 1.00 89.38 271 GLN A O 1
ATOM 2091 N N . SER A 1 272 ? 9.488 11.760 12.442 1.00 86.31 272 SER A N 1
ATOM 2092 C CA . SER A 1 272 ? 9.584 10.645 13.389 1.00 86.31 272 SER A CA 1
ATOM 2093 C C . SER A 1 272 ? 10.326 9.438 12.823 1.00 86.31 272 SER A C 1
ATOM 2095 O O . SER A 1 272 ? 11.141 8.849 13.525 1.00 86.31 272 SER A O 1
ATOM 2097 N N . ASP A 1 273 ? 10.123 9.097 11.551 1.00 82.50 273 ASP A N 1
ATOM 2098 C CA . ASP A 1 273 ? 10.619 7.847 10.955 1.00 82.50 273 ASP A CA 1
ATOM 2099 C C . ASP A 1 273 ? 11.287 8.114 9.600 1.00 82.50 273 ASP A C 1
ATOM 2101 O O . ASP A 1 273 ? 10.938 9.071 8.920 1.00 82.50 273 ASP A O 1
ATOM 2105 N N . ALA A 1 274 ? 12.316 7.349 9.239 1.00 86.12 274 ALA A N 1
ATOM 2106 C CA . ALA A 1 274 ? 12.972 7.510 7.940 1.00 86.12 274 ALA A CA 1
ATOM 2107 C C . ALA A 1 274 ? 12.201 6.730 6.865 1.00 86.12 274 ALA A C 1
ATOM 2109 O O . ALA A 1 274 ? 11.951 5.534 7.014 1.00 86.12 274 ALA A O 1
ATOM 2110 N N . GLY A 1 275 ? 11.860 7.398 5.767 1.00 86.38 275 GLY A N 1
ATOM 2111 C CA . GLY A 1 275 ? 11.221 6.791 4.604 1.00 86.38 275 GLY A CA 1
ATOM 2112 C C . GLY A 1 275 ? 12.253 6.306 3.592 1.00 86.38 275 GLY A C 1
ATOM 2113 O O . GLY A 1 275 ? 13.240 6.994 3.334 1.00 86.38 275 GLY A O 1
ATOM 2114 N N . LEU A 1 276 ? 12.023 5.137 2.996 1.00 82.44 276 LEU A N 1
ATOM 2115 C CA . LEU A 1 276 ? 12.799 4.655 1.854 1.00 82.44 276 LEU A CA 1
ATOM 2116 C C . LEU A 1 276 ? 11.884 3.884 0.900 1.00 82.44 276 LEU A C 1
ATOM 2118 O O . LEU A 1 276 ? 11.014 3.120 1.334 1.00 82.44 276 LEU A O 1
ATOM 2122 N N . THR A 1 277 ? 12.104 4.085 -0.394 1.00 85.00 277 THR A N 1
ATOM 2123 C CA . THR A 1 277 ? 11.450 3.325 -1.466 1.00 85.00 277 THR A CA 1
ATOM 2124 C C . THR A 1 277 ? 11.690 1.820 -1.274 1.00 85.00 277 THR A C 1
ATOM 2126 O O . THR A 1 277 ? 12.697 1.392 -0.714 1.00 85.00 277 THR A O 1
ATOM 2129 N N . GLY A 1 278 ? 10.693 0.993 -1.604 1.00 82.69 278 GLY A N 1
ATOM 2130 C CA . GLY A 1 278 ? 10.810 -0.463 -1.466 1.00 82.69 278 GLY A CA 1
ATOM 2131 C C . GLY A 1 278 ? 10.806 -1.008 -0.029 1.00 82.69 278 GLY A C 1
ATOM 2132 O O . GLY A 1 278 ? 11.091 -2.181 0.182 1.00 82.69 278 GLY A O 1
ATOM 2133 N N . ARG A 1 279 ? 10.448 -0.220 0.995 1.00 87.25 279 ARG A N 1
ATOM 2134 C CA . ARG A 1 279 ? 10.338 -0.707 2.394 1.00 87.25 279 ARG A CA 1
ATOM 2135 C C . ARG A 1 279 ? 8.938 -1.163 2.805 1.00 87.25 279 ARG A C 1
ATOM 2137 O O . ARG A 1 279 ? 8.665 -1.318 4.001 1.00 87.25 279 ARG A O 1
ATOM 2144 N N . LYS A 1 280 ? 8.049 -1.351 1.831 1.00 88.25 280 LYS A N 1
ATOM 2145 C CA . LYS A 1 280 ? 6.648 -1.754 2.021 1.00 88.25 280 LYS A CA 1
ATOM 2146 C C . LYS A 1 280 ? 6.217 -2.886 1.079 1.00 88.25 280 LYS A C 1
ATOM 2148 O O . LYS A 1 280 ? 5.033 -3.111 0.910 1.00 88.25 280 LYS A O 1
ATOM 2153 N N . ILE A 1 281 ? 7.162 -3.692 0.590 1.00 90.25 281 ILE A N 1
ATOM 2154 C CA . ILE A 1 281 ? 6.918 -4.754 -0.408 1.00 90.25 281 ILE A CA 1
ATOM 2155 C C . ILE A 1 281 ? 5.816 -5.768 -0.047 1.00 90.25 281 ILE A C 1
ATOM 2157 O O . ILE A 1 281 ? 5.119 -6.270 -0.921 1.00 90.25 281 ILE A O 1
ATOM 2161 N N . ILE A 1 282 ? 5.608 -6.059 1.241 1.00 92.56 282 ILE A N 1
ATOM 2162 C CA . ILE A 1 282 ? 4.526 -6.958 1.680 1.00 92.56 282 ILE A CA 1
ATOM 2163 C C . ILE A 1 282 ? 3.165 -6.248 1.715 1.00 92.56 282 ILE A C 1
ATOM 2165 O O . ILE A 1 282 ? 2.140 -6.880 1.468 1.00 92.56 282 ILE A O 1
ATOM 2169 N N . VAL A 1 283 ? 3.159 -4.941 1.988 1.00 90.31 283 VAL A N 1
ATOM 2170 C CA . VAL A 1 283 ? 1.966 -4.088 1.879 1.00 90.31 283 VAL A CA 1
ATOM 2171 C C . VAL A 1 283 ? 1.597 -3.924 0.403 1.00 90.31 283 VAL A C 1
ATOM 2173 O O . VAL A 1 283 ? 0.446 -4.119 0.045 1.00 90.31 283 VAL A O 1
ATOM 2176 N N . ASP A 1 284 ? 2.583 -3.700 -0.469 1.00 89.19 284 ASP A N 1
ATOM 2177 C CA . ASP A 1 284 ? 2.388 -3.564 -1.921 1.00 89.19 284 ASP A CA 1
ATOM 2178 C C . ASP A 1 284 ? 1.848 -4.838 -2.596 1.00 89.19 284 ASP A C 1
ATOM 2180 O O . ASP A 1 284 ? 1.369 -4.786 -3.729 1.00 89.19 284 ASP A O 1
ATOM 2184 N N . THR A 1 285 ? 1.945 -5.991 -1.930 1.00 95.81 285 THR A N 1
ATOM 2185 C CA . THR A 1 285 ? 1.558 -7.292 -2.485 1.00 95.81 285 THR A CA 1
ATOM 2186 C C . THR A 1 285 ? 0.385 -7.913 -1.737 1.00 95.81 285 THR A C 1
ATOM 2188 O O . THR A 1 285 ? -0.751 -7.466 -1.864 1.00 95.81 285 THR A O 1
ATOM 2191 N N . TYR A 1 286 ? 0.624 -8.996 -1.001 1.00 96.88 286 TYR A N 1
ATOM 2192 C CA . TYR A 1 286 ? -0.422 -9.901 -0.530 1.00 96.88 286 TYR A CA 1
ATOM 2193 C C . TYR A 1 286 ? -0.535 -9.922 0.999 1.00 96.88 286 TYR A C 1
ATOM 2195 O O . TYR A 1 286 ? -1.136 -10.835 1.558 1.00 96.88 286 TYR A O 1
ATOM 2203 N N . GLY A 1 287 ? 0.060 -8.952 1.704 1.00 92.44 287 GLY A N 1
ATOM 2204 C CA . GLY A 1 287 ? -0.070 -8.815 3.159 1.00 92.44 287 GLY A CA 1
ATOM 2205 C C . GLY A 1 287 ? 0.412 -10.031 3.955 1.00 92.44 287 GLY A C 1
ATOM 2206 O O . GLY A 1 287 ? -0.164 -10.351 4.990 1.00 92.44 287 GLY A O 1
ATOM 2207 N N . GLY A 1 288 ? 1.433 -10.728 3.451 1.00 92.56 288 GLY A N 1
ATOM 2208 C CA . GLY A 1 288 ? 2.027 -11.919 4.066 1.00 92.56 288 GLY A CA 1
ATOM 2209 C C . GLY A 1 288 ? 1.492 -13.247 3.525 1.00 92.56 288 GLY A C 1
ATOM 2210 O O . GLY A 1 288 ? 2.056 -14.291 3.840 1.00 92.56 288 GLY A O 1
ATOM 2211 N N . TRP A 1 289 ? 0.447 -13.224 2.695 1.00 96.31 289 TRP A N 1
ATOM 2212 C CA . TRP A 1 289 ? -0.050 -14.407 1.992 1.00 96.31 289 TRP A CA 1
ATOM 2213 C C . TRP A 1 289 ? 0.774 -14.723 0.740 1.00 96.31 289 TRP A C 1
ATOM 2215 O O . TRP A 1 289 ? 1.439 -13.856 0.175 1.00 96.31 289 TRP A O 1
ATOM 2225 N N . GLY A 1 290 ? 0.707 -15.974 0.281 1.00 97.00 290 GLY A N 1
ATOM 2226 C CA . GLY A 1 290 ? 1.491 -16.427 -0.865 1.00 97.00 290 GLY A CA 1
ATOM 2227 C C . GLY A 1 290 ? 2.988 -16.399 -0.553 1.00 97.00 290 GLY A C 1
ATOM 2228 O O . GLY A 1 290 ? 3.434 -17.050 0.389 1.00 97.00 290 GLY A O 1
ATOM 2229 N N . ALA A 1 291 ? 3.752 -15.654 -1.347 1.00 96.75 291 ALA A N 1
ATOM 2230 C CA . ALA A 1 291 ? 5.182 -15.442 -1.152 1.00 96.75 291 ALA A CA 1
ATOM 2231 C C . ALA A 1 291 ? 5.623 -14.113 -1.784 1.00 96.75 291 ALA A C 1
ATOM 2233 O O . ALA A 1 291 ? 4.852 -13.464 -2.496 1.00 96.75 291 ALA A O 1
ATOM 2234 N N . HIS A 1 292 ? 6.869 -13.709 -1.526 1.00 97.31 292 HIS A N 1
ATOM 2235 C CA . HIS A 1 292 ? 7.453 -12.493 -2.080 1.00 97.31 292 HIS A CA 1
ATOM 2236 C C . HIS A 1 292 ? 8.886 -12.724 -2.564 1.00 97.31 292 HIS A C 1
ATOM 2238 O O . HIS A 1 292 ? 9.649 -13.458 -1.940 1.00 97.31 292 HIS A O 1
ATOM 2244 N N . GLY A 1 293 ? 9.237 -12.068 -3.671 1.00 95.19 293 GLY A N 1
ATOM 2245 C CA . GLY A 1 293 ? 10.513 -12.227 -4.368 1.00 95.19 293 GLY A CA 1
ATOM 2246 C C . GLY A 1 293 ? 11.705 -11.488 -3.771 1.00 95.19 293 GLY A C 1
ATOM 2247 O O . GLY A 1 293 ? 12.850 -11.890 -3.921 1.00 95.19 293 GLY A O 1
ATOM 2248 N N . GLY A 1 294 ? 11.407 -10.391 -3.080 1.00 94.50 294 GLY A N 1
ATOM 2249 C CA . GLY A 1 294 ? 12.381 -9.468 -2.491 1.00 94.50 294 GLY A CA 1
ATOM 2250 C C . GLY A 1 294 ? 12.487 -8.156 -3.268 1.00 94.50 294 GLY A C 1
ATOM 2251 O O . GLY A 1 294 ? 12.717 -7.115 -2.659 1.00 94.50 294 GLY A O 1
ATOM 2252 N N . GLY A 1 295 ? 12.217 -8.187 -4.574 1.00 91.62 295 GLY A N 1
ATOM 2253 C CA . GLY A 1 295 ? 12.222 -7.016 -5.444 1.00 91.62 295 GLY A CA 1
ATOM 2254 C C . GLY A 1 295 ? 11.153 -5.981 -5.098 1.00 91.62 295 GLY A C 1
ATOM 2255 O O . GLY A 1 295 ? 9.972 -6.302 -4.981 1.00 91.62 295 GLY A O 1
ATOM 2256 N N . ALA A 1 296 ? 11.558 -4.720 -4.955 1.00 90.38 296 ALA A N 1
ATOM 2257 C CA . ALA A 1 296 ? 10.632 -3.594 -4.877 1.00 90.38 296 ALA A CA 1
ATOM 2258 C C . ALA A 1 296 ? 10.062 -3.246 -6.259 1.00 90.38 296 ALA A C 1
ATOM 2260 O O . ALA A 1 296 ? 10.758 -3.381 -7.265 1.00 90.38 296 ALA A O 1
ATOM 2261 N N . PHE A 1 297 ? 8.826 -2.744 -6.295 1.00 87.38 297 PHE A N 1
ATOM 2262 C CA . PHE A 1 297 ? 8.180 -2.299 -7.537 1.00 87.38 297 PHE A CA 1
ATOM 2263 C C . PHE A 1 297 ? 8.433 -0.829 -7.829 1.00 87.38 297 PHE A C 1
ATOM 2265 O O . PHE A 1 297 ? 8.560 -0.426 -8.985 1.00 87.38 297 PHE A O 1
ATOM 2272 N N . SER A 1 298 ? 8.450 -0.024 -6.770 1.00 84.06 298 SER A N 1
ATOM 2273 C CA . SER A 1 298 ? 8.456 1.415 -6.923 1.00 84.06 298 SER A CA 1
ATOM 2274 C C . SER A 1 298 ? 9.780 1.941 -7.459 1.00 84.06 298 SER A C 1
ATOM 2276 O O . SER A 1 298 ? 10.830 1.441 -7.081 1.00 84.06 298 SER A O 1
ATOM 2278 N N . GLY A 1 299 ? 9.716 2.924 -8.355 1.00 81.12 299 GLY A N 1
ATOM 2279 C CA . GLY A 1 299 ? 10.873 3.505 -9.032 1.00 81.12 299 GLY A CA 1
ATOM 2280 C C . GLY A 1 299 ? 11.270 2.794 -10.324 1.00 81.12 299 GLY A C 1
ATOM 2281 O O . GLY A 1 299 ? 12.092 3.330 -11.045 1.00 81.12 299 GLY A O 1
ATOM 2282 N N . LYS A 1 300 ? 10.691 1.636 -10.665 1.00 81.75 300 LYS A N 1
ATOM 2283 C CA . LYS A 1 300 ? 11.215 0.774 -11.739 1.00 81.75 300 LYS A CA 1
ATOM 2284 C C . LYS A 1 300 ? 10.357 0.773 -13.009 1.00 81.75 300 LYS A C 1
ATOM 2286 O O . LYS A 1 300 ? 9.130 0.641 -12.923 1.00 81.75 300 LYS A O 1
ATOM 2291 N N . ASP A 1 301 ? 10.995 0.889 -14.177 1.00 84.56 301 ASP A N 1
ATOM 2292 C CA . ASP A 1 301 ? 10.344 0.729 -15.492 1.00 84.56 301 ASP A CA 1
ATOM 2293 C C . ASP A 1 301 ? 10.046 -0.745 -15.841 1.00 84.56 301 ASP A C 1
ATOM 2295 O O . ASP A 1 301 ? 10.456 -1.665 -15.132 1.00 84.56 301 ASP A O 1
ATOM 2299 N N . TYR A 1 302 ? 9.318 -0.989 -16.934 1.00 85.56 302 TYR A N 1
ATOM 2300 C CA . TYR A 1 302 ? 8.839 -2.326 -17.306 1.00 85.56 302 TYR A CA 1
ATOM 2301 C C . TYR A 1 302 ? 9.941 -3.368 -17.572 1.00 85.56 302 TYR A C 1
ATOM 2303 O O . TYR A 1 302 ? 9.676 -4.564 -17.427 1.00 85.56 302 TYR A O 1
ATOM 2311 N N . SER A 1 303 ? 11.167 -2.962 -17.928 1.00 82.25 303 SER A N 1
ATOM 2312 C CA . SER A 1 303 ? 12.277 -3.909 -18.145 1.00 82.25 303 SER A CA 1
ATOM 2313 C C . SER A 1 303 ? 12.744 -4.568 -16.840 1.00 82.25 303 SER A C 1
ATOM 2315 O O . SER A 1 303 ? 13.460 -5.571 -16.854 1.00 82.25 303 SER A O 1
ATOM 2317 N N . LYS A 1 304 ? 12.324 -4.030 -15.688 1.00 86.31 304 LYS A N 1
ATOM 2318 C CA . LYS A 1 304 ? 12.707 -4.512 -14.362 1.00 86.31 304 LYS A CA 1
ATOM 2319 C C . LYS A 1 304 ? 11.710 -5.555 -13.920 1.00 86.31 304 LYS A C 1
ATOM 2321 O O . LYS A 1 304 ? 10.600 -5.259 -13.467 1.00 86.31 304 LYS A O 1
ATOM 2326 N N . VAL A 1 305 ? 12.148 -6.793 -14.058 1.00 88.50 305 VAL A N 1
ATOM 2327 C CA . VAL A 1 305 ? 11.309 -7.976 -13.907 1.00 88.50 305 VAL A CA 1
ATOM 2328 C C . VAL A 1 305 ? 10.732 -8.133 -12.501 1.00 88.50 305 VAL A C 1
ATOM 2330 O O . VAL A 1 305 ? 9.628 -8.655 -12.374 1.00 88.50 305 VAL A O 1
ATOM 2333 N N . ASP A 1 306 ? 11.373 -7.557 -11.477 1.00 89.44 306 ASP A N 1
ATOM 2334 C CA . ASP A 1 306 ? 10.797 -7.400 -10.133 1.00 89.44 306 ASP A CA 1
ATOM 2335 C C . ASP A 1 306 ? 9.359 -6.871 -10.166 1.00 89.44 306 ASP A C 1
ATOM 2337 O O . ASP A 1 306 ? 8.506 -7.336 -9.416 1.00 89.44 306 ASP A O 1
ATOM 2341 N N . ARG A 1 307 ? 9.086 -5.896 -11.042 1.00 91.31 307 ARG A N 1
ATOM 2342 C CA . ARG A 1 307 ? 7.772 -5.273 -11.194 1.00 91.31 307 ARG A CA 1
ATOM 2343 C C . ARG A 1 307 ? 6.950 -5.967 -12.271 1.00 91.31 307 ARG A C 1
ATOM 2345 O O . ARG A 1 307 ? 5.840 -6.422 -11.997 1.00 91.31 307 ARG A O 1
ATOM 2352 N N . SER A 1 308 ? 7.471 -6.038 -13.494 1.00 91.38 308 SER A N 1
ATOM 2353 C CA . SER A 1 308 ? 6.695 -6.507 -14.648 1.00 91.38 308 SER A CA 1
ATOM 2354 C C . SER A 1 308 ? 6.332 -7.987 -14.543 1.00 91.38 308 SER A C 1
ATOM 2356 O O . SER A 1 308 ? 5.165 -8.338 -14.730 1.00 91.38 308 SER A O 1
ATOM 2358 N N . ALA A 1 309 ? 7.269 -8.852 -14.148 1.00 91.62 309 ALA A N 1
ATOM 2359 C CA . ALA A 1 309 ? 6.989 -10.276 -13.997 1.00 91.62 309 ALA A CA 1
ATOM 2360 C C . ALA A 1 309 ? 6.137 -10.570 -12.753 1.00 91.62 309 ALA A C 1
ATOM 2362 O O . ALA A 1 309 ? 5.305 -11.474 -12.795 1.00 91.62 309 ALA A O 1
ATOM 2363 N N . ALA A 1 310 ? 6.260 -9.793 -11.668 1.00 94.75 310 ALA A N 1
ATOM 2364 C CA . ALA A 1 310 ? 5.342 -9.905 -10.529 1.00 94.75 310 ALA A CA 1
ATOM 2365 C C . ALA A 1 310 ? 3.899 -9.546 -10.927 1.00 94.75 310 ALA A C 1
ATOM 2367 O O . ALA A 1 310 ? 2.957 -10.253 -10.559 1.00 94.75 310 ALA A O 1
ATOM 2368 N N . TYR A 1 311 ? 3.713 -8.494 -11.732 1.00 96.88 311 TYR A N 1
ATOM 2369 C CA . TYR A 1 311 ? 2.398 -8.114 -12.260 1.00 96.88 311 TYR A CA 1
ATOM 2370 C C . TYR A 1 311 ? 1.845 -9.175 -13.220 1.00 96.88 311 TYR A C 1
ATOM 2372 O O . TYR A 1 311 ? 0.673 -9.544 -13.114 1.00 96.88 311 TYR A O 1
ATOM 2380 N N . ALA A 1 312 ? 2.681 -9.724 -14.103 1.00 95.19 312 ALA A N 1
ATOM 2381 C CA . ALA A 1 312 ? 2.294 -10.818 -14.990 1.00 95.19 312 ALA A CA 1
ATOM 2382 C C . ALA A 1 312 ? 1.919 -12.085 -14.201 1.00 95.19 312 ALA A C 1
ATOM 2384 O O . ALA A 1 312 ? 0.871 -12.680 -14.447 1.00 95.19 312 ALA A O 1
ATOM 2385 N N . ALA A 1 313 ? 2.705 -12.463 -13.191 1.00 95.56 313 ALA A N 1
ATOM 2386 C CA . ALA A 1 313 ? 2.408 -13.605 -12.332 1.00 95.56 313 ALA A CA 1
ATOM 2387 C C . ALA A 1 313 ? 1.090 -13.404 -11.565 1.00 95.56 313 ALA A C 1
ATOM 2389 O O . ALA A 1 313 ? 0.285 -14.333 -11.463 1.00 95.56 313 ALA A O 1
ATOM 2390 N N . ARG A 1 314 ? 0.815 -12.187 -11.069 1.00 98.19 314 ARG A N 1
ATOM 2391 C CA . ARG A 1 314 ? -0.484 -11.830 -10.474 1.00 98.19 314 ARG A CA 1
ATOM 2392 C C . ARG A 1 314 ? -1.623 -11.990 -11.479 1.00 98.19 314 ARG A C 1
ATOM 2394 O O . ARG A 1 314 ? -2.674 -12.521 -11.118 1.00 98.19 314 ARG A O 1
ATOM 2401 N N . TRP A 1 315 ? -1.435 -11.547 -12.719 1.00 97.81 315 TRP A N 1
ATOM 2402 C CA . TRP A 1 315 ? -2.436 -11.697 -13.774 1.00 97.81 315 TRP A CA 1
ATOM 2403 C C . TRP A 1 315 ? -2.738 -13.170 -14.073 1.00 97.81 315 TRP A C 1
ATOM 2405 O O . TRP A 1 315 ? -3.912 -13.549 -14.109 1.00 97.81 315 TRP A O 1
ATOM 2415 N N . VAL A 1 316 ? -1.708 -14.014 -14.183 1.00 97.81 316 VAL A N 1
ATOM 2416 C CA . VAL A 1 316 ? -1.861 -15.470 -14.341 1.00 97.81 316 VAL A CA 1
ATOM 2417 C C . VAL A 1 316 ? -2.628 -16.062 -13.156 1.00 97.81 316 VAL A C 1
ATOM 2419 O O . VAL A 1 316 ? -3.670 -16.686 -13.355 1.00 97.81 316 VAL A O 1
ATOM 2422 N N . ALA A 1 317 ? -2.182 -15.803 -11.922 1.00 98.12 317 ALA A N 1
ATOM 2423 C CA . ALA A 1 317 ? -2.818 -16.315 -10.708 1.00 98.12 317 ALA A CA 1
ATOM 2424 C C . ALA A 1 317 ? -4.306 -15.928 -10.625 1.00 98.12 317 ALA A C 1
ATOM 2426 O O . ALA A 1 317 ? -5.174 -16.771 -10.391 1.00 98.12 317 ALA A O 1
ATOM 2427 N N . LYS A 1 318 ? -4.625 -14.651 -10.874 1.00 98.50 318 LYS A N 1
ATOM 2428 C CA . LYS A 1 318 ? -6.006 -14.155 -10.850 1.00 98.50 318 LYS A CA 1
ATOM 2429 C C . LYS A 1 318 ? -6.861 -14.786 -11.948 1.00 98.50 318 LYS A C 1
ATOM 2431 O O . LYS A 1 318 ? -8.022 -15.094 -11.696 1.00 98.50 318 LYS A O 1
ATOM 2436 N N . SER A 1 319 ? -6.302 -15.001 -13.137 1.00 98.19 319 SER A N 1
ATOM 2437 C CA . SER A 1 319 ? -7.010 -15.636 -14.257 1.00 98.19 319 SER A CA 1
ATOM 2438 C C . SER A 1 319 ? -7.356 -17.098 -13.960 1.00 98.19 319 SER A C 1
ATOM 2440 O O . SER A 1 319 ? -8.472 -17.533 -14.247 1.00 98.19 319 SER A O 1
ATOM 2442 N N . LEU A 1 320 ? -6.451 -17.843 -13.319 1.00 98.25 320 LEU A N 1
ATOM 2443 C CA . LEU A 1 320 ? -6.701 -19.224 -12.88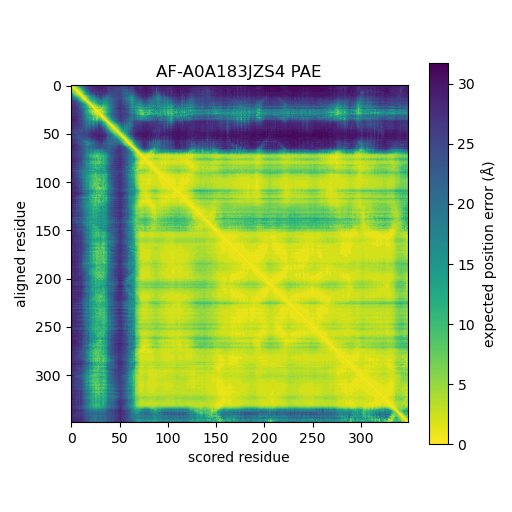4 1.00 98.25 320 LEU A CA 1
ATOM 2444 C C . LEU A 1 320 ? -7.829 -19.305 -11.841 1.00 98.25 320 LEU A C 1
ATOM 2446 O O . LEU A 1 320 ? -8.722 -20.141 -11.965 1.00 98.25 320 LEU A O 1
ATOM 2450 N N . VAL A 1 321 ? -7.852 -18.392 -10.863 1.00 98.25 321 VAL A N 1
ATOM 2451 C CA . VAL A 1 321 ? -8.939 -18.341 -9.867 1.00 98.25 321 VAL A CA 1
ATOM 2452 C C . VAL A 1 321 ? -10.263 -17.902 -10.496 1.00 98.25 321 VAL A C 1
ATOM 2454 O O . VAL A 1 321 ? -11.290 -18.544 -10.293 1.00 98.25 321 VAL A O 1
ATOM 2457 N N . LYS A 1 322 ? -10.265 -16.843 -11.317 1.00 97.81 322 LYS A N 1
ATOM 2458 C CA . LYS A 1 322 ? -11.488 -16.333 -11.963 1.00 97.81 322 LYS A CA 1
ATOM 2459 C C . LYS A 1 322 ? -12.088 -17.285 -12.997 1.00 97.81 322 LYS A C 1
ATOM 2461 O O . LYS A 1 322 ? -13.290 -17.220 -13.228 1.00 97.81 322 LYS A O 1
ATOM 2466 N N . SER A 1 323 ? -11.285 -18.163 -13.594 1.00 98.06 323 SER A N 1
ATOM 2467 C CA . SER A 1 323 ? -11.772 -19.223 -14.489 1.00 98.06 323 SER A CA 1
ATOM 2468 C C . SER A 1 323 ? -12.323 -20.446 -13.746 1.00 98.06 323 SER A C 1
ATOM 2470 O O . SER A 1 323 ? -12.854 -21.350 -14.386 1.00 98.06 323 SER A O 1
ATOM 2472 N N . GLY A 1 324 ? -12.230 -20.482 -12.411 1.00 97.25 324 GLY A N 1
ATOM 2473 C CA . GLY A 1 324 ? -12.723 -21.589 -11.593 1.00 97.25 324 GLY A CA 1
ATOM 2474 C C . GLY A 1 324 ? -11.833 -22.834 -11.617 1.00 97.25 324 GLY A C 1
ATOM 2475 O O . GLY A 1 324 ? -12.257 -23.882 -11.139 1.00 97.25 324 GLY A O 1
ATOM 2476 N N . LEU A 1 325 ? -10.609 -22.737 -12.150 1.00 97.94 325 LEU A N 1
ATOM 2477 C CA . LEU A 1 325 ? -9.660 -23.858 -12.192 1.00 97.94 325 LEU A CA 1
ATOM 2478 C C . LEU A 1 325 ? -9.082 -24.184 -10.810 1.00 97.94 325 LEU A C 1
ATOM 2480 O O . LEU A 1 325 ? -8.721 -25.325 -10.536 1.00 97.94 325 LEU A O 1
ATOM 2484 N N . CYS A 1 326 ? -8.995 -23.183 -9.940 1.00 97.69 326 CYS A N 1
ATOM 2485 C CA . CYS A 1 326 ? -8.536 -23.321 -8.566 1.00 97.69 326 CYS A CA 1
ATOM 2486 C C . CYS A 1 326 ? -9.179 -22.255 -7.681 1.00 97.69 326 CYS A C 1
ATOM 2488 O O . CYS A 1 326 ? -9.608 -21.208 -8.161 1.00 97.69 326 CYS A O 1
ATOM 2490 N N . ARG A 1 327 ? -9.203 -22.494 -6.370 1.00 97.94 327 ARG A N 1
ATOM 2491 C CA . ARG A 1 327 ? -9.709 -21.518 -5.390 1.00 97.94 327 ARG A CA 1
ATOM 2492 C C . ARG A 1 327 ? -8.608 -20.609 -4.856 1.00 97.94 327 ARG A C 1
ATOM 2494 O O . ARG A 1 327 ? -8.851 -19.453 -4.535 1.00 97.94 327 ARG A O 1
ATOM 2501 N N . ARG A 1 328 ? -7.378 -21.114 -4.800 1.00 98.00 328 ARG A N 1
ATOM 2502 C CA . ARG A 1 328 ? -6.163 -20.389 -4.424 1.00 98.00 328 ARG A CA 1
ATOM 2503 C C . ARG A 1 328 ? -5.019 -20.877 -5.298 1.00 98.00 328 ARG A C 1
ATOM 2505 O O . ARG A 1 328 ? -5.044 -22.018 -5.741 1.00 98.00 328 ARG A O 1
ATOM 2512 N 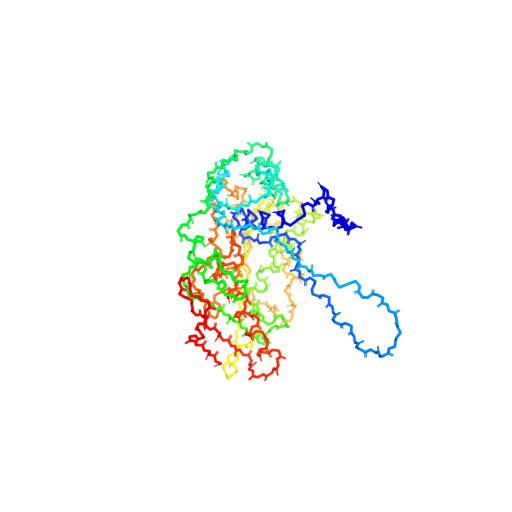N . VAL A 1 329 ? -4.056 -20.005 -5.578 1.00 98.31 329 VAL A N 1
ATOM 2513 C CA . VAL A 1 329 ? -2.864 -20.369 -6.352 1.00 98.31 329 VAL A CA 1
ATOM 2514 C C . VAL A 1 329 ? -1.706 -19.430 -6.047 1.00 98.31 329 VAL A C 1
ATOM 2516 O O . VAL A 1 329 ? -1.895 -18.222 -5.877 1.00 98.31 329 VAL A O 1
ATOM 2519 N N . LEU A 1 330 ? -0.503 -19.997 -6.014 1.00 98.31 330 LEU A N 1
ATOM 2520 C CA . LEU A 1 330 ? 0.769 -19.289 -5.995 1.00 98.31 330 LEU A CA 1
ATOM 2521 C C . LEU A 1 330 ? 1.561 -19.646 -7.260 1.00 98.31 330 LEU A C 1
ATOM 2523 O O . LEU A 1 330 ? 1.846 -20.811 -7.526 1.00 98.31 330 LEU A O 1
ATOM 2527 N N . VAL A 1 331 ? 1.934 -18.632 -8.029 1.00 96.56 331 VAL A N 1
ATOM 2528 C CA . VAL A 1 331 ? 2.736 -18.728 -9.252 1.00 96.56 331 VAL A CA 1
ATOM 2529 C C . VAL A 1 331 ? 4.109 -18.146 -8.957 1.00 96.56 331 VAL A C 1
ATOM 2531 O O . VAL A 1 331 ? 4.187 -17.036 -8.436 1.00 96.56 331 VAL A O 1
ATOM 2534 N N . GLN A 1 332 ? 5.175 -18.862 -9.299 1.00 96.75 332 GLN A N 1
ATOM 2535 C CA . GLN A 1 332 ? 6.549 -18.380 -9.206 1.00 96.75 332 GLN A CA 1
ATOM 2536 C C . GLN A 1 332 ? 7.186 -18.330 -10.595 1.00 96.75 332 GLN A C 1
ATOM 2538 O O . GLN A 1 332 ? 7.162 -19.314 -11.337 1.00 96.75 332 GLN A O 1
ATOM 2543 N N . VAL A 1 333 ? 7.788 -17.190 -10.919 1.00 90.06 333 VAL A N 1
ATOM 2544 C CA . VAL A 1 333 ? 8.590 -16.992 -12.130 1.00 90.06 333 VAL A CA 1
ATOM 2545 C C . VAL A 1 333 ? 9.998 -16.597 -11.712 1.00 90.06 333 VAL A C 1
ATOM 2547 O O . VAL A 1 333 ? 10.165 -15.832 -10.762 1.00 90.06 333 VAL A O 1
ATOM 2550 N N . THR A 1 334 ? 11.003 -17.114 -12.411 1.00 88.81 334 THR A N 1
ATOM 2551 C CA . THR A 1 334 ? 12.402 -16.725 -12.225 1.00 88.81 334 THR A CA 1
ATOM 2552 C C . THR A 1 334 ? 12.987 -16.210 -13.523 1.00 88.81 334 THR A C 1
ATOM 2554 O O . THR A 1 334 ? 12.745 -16.786 -14.585 1.00 88.81 334 THR A O 1
ATOM 2557 N N . GLU A 1 335 ? 13.802 -15.174 -13.403 1.00 81.31 335 GLU A N 1
ATOM 2558 C CA . GLU A 1 335 ? 14.491 -14.525 -14.509 1.00 81.31 335 GLU A CA 1
ATOM 2559 C C . GLU A 1 335 ? 15.990 -14.494 -14.253 1.00 81.31 335 GLU A C 1
ATOM 2561 O O . GLU A 1 335 ? 16.444 -14.382 -13.109 1.00 81.31 335 GLU A O 1
ATOM 2566 N N . MET A 1 336 ? 16.754 -14.557 -15.339 1.00 76.38 336 MET A N 1
ATOM 2567 C CA . MET A 1 336 ? 18.200 -14.372 -15.333 1.00 76.38 336 MET A CA 1
ATOM 2568 C C . MET A 1 336 ? 18.543 -13.130 -16.153 1.00 76.38 336 MET A C 1
ATOM 2570 O O . MET A 1 336 ? 17.978 -12.947 -17.234 1.00 76.38 336 MET A O 1
ATOM 2574 N N . CYS A 1 337 ? 19.489 -12.310 -15.676 1.00 68.88 337 CYS A N 1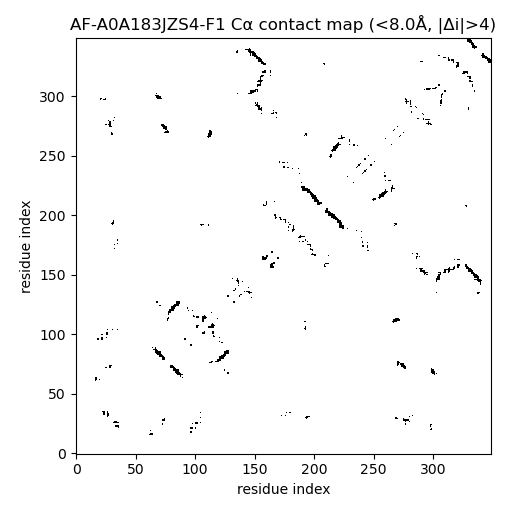
ATOM 2575 C CA . CYS A 1 337 ? 19.895 -11.079 -16.360 1.00 68.88 337 CYS A CA 1
ATOM 2576 C C . CYS A 1 337 ? 20.134 -11.316 -17.861 1.00 68.88 337 CYS A C 1
ATOM 2578 O O . CYS A 1 337 ? 20.798 -12.284 -18.247 1.00 68.88 337 CYS A O 1
ATOM 2580 N N . TYR A 1 338 ? 19.660 -10.384 -18.693 1.00 68.62 338 TYR A N 1
ATOM 2581 C CA . TYR A 1 338 ? 19.956 -10.293 -20.133 1.00 68.62 338 TYR A CA 1
ATOM 2582 C C . TYR A 1 338 ? 19.342 -11.385 -21.021 1.00 68.62 338 TYR A C 1
ATOM 2584 O O . TYR A 1 338 ? 19.520 -11.353 -22.249 1.00 68.62 338 TYR A O 1
ATOM 2592 N N . HIS A 1 339 ? 18.600 -12.326 -20.439 1.00 64.31 339 HIS A N 1
ATOM 2593 C CA . HIS A 1 339 ? 17.897 -13.374 -21.167 1.00 64.31 339 HIS A CA 1
ATOM 2594 C C . HIS A 1 339 ? 16.443 -12.964 -21.436 1.00 64.31 339 HIS A C 1
ATOM 2596 O O . HIS A 1 339 ? 15.802 -12.384 -20.567 1.00 64.31 339 HIS A O 1
ATOM 2602 N N . GLY A 1 340 ? 15.940 -13.220 -22.648 1.00 60.06 340 GLY A N 1
ATOM 2603 C CA . GLY A 1 340 ? 14.572 -12.849 -23.058 1.00 60.06 340 GLY A CA 1
ATOM 2604 C C . GLY A 1 340 ? 13.502 -13.895 -22.722 1.00 60.06 340 GLY A C 1
ATOM 2605 O O . GLY A 1 340 ? 12.332 -13.687 -23.022 1.00 60.06 340 GLY A O 1
ATOM 2606 N N . TYR A 1 341 ? 13.890 -15.032 -22.134 1.00 58.84 341 TYR A N 1
ATOM 2607 C CA . TYR A 1 341 ? 12.968 -16.109 -21.776 1.00 58.84 341 TYR A CA 1
ATOM 2608 C C . TYR A 1 341 ? 12.837 -16.250 -20.263 1.00 58.84 341 TYR A C 1
ATOM 2610 O O . TYR A 1 341 ? 13.806 -16.591 -19.582 1.00 58.84 341 TYR A O 1
ATOM 2618 N N . SER A 1 342 ? 11.603 -16.096 -19.793 1.00 60.16 342 SER A N 1
ATOM 2619 C CA . SER A 1 342 ? 11.176 -16.407 -18.434 1.00 60.16 342 SER A CA 1
ATOM 2620 C C . SER A 1 342 ? 11.135 -17.908 -18.190 1.00 60.16 342 SER A C 1
ATOM 2622 O O . SER A 1 342 ? 10.573 -18.663 -18.989 1.00 60.16 342 SER A O 1
ATOM 2624 N N . LEU A 1 343 ? 11.631 -18.352 -17.037 1.00 64.31 343 LEU A N 1
ATOM 2625 C CA . LEU A 1 343 ? 11.411 -19.718 -16.572 1.00 64.31 343 LEU A CA 1
ATOM 2626 C C . LEU A 1 343 ? 10.274 -19.718 -15.546 1.00 64.31 343 LEU A C 1
ATOM 2628 O O . LEU A 1 343 ? 10.408 -19.165 -14.452 1.00 64.31 343 LEU A O 1
ATOM 2632 N N . LEU A 1 344 ? 9.149 -20.359 -15.886 1.00 65.06 344 LEU A N 1
ATOM 2633 C CA . LEU A 1 344 ? 8.136 -20.719 -14.892 1.00 65.06 344 LEU A CA 1
ATOM 2634 C C . LEU A 1 344 ? 8.765 -21.747 -13.947 1.00 65.06 344 LEU A C 1
ATOM 2636 O O . LEU A 1 344 ? 8.945 -22.907 -14.314 1.00 65.06 344 LEU A O 1
ATOM 2640 N N . SER A 1 345 ? 9.127 -21.310 -12.744 1.00 56.16 345 SER A N 1
ATOM 2641 C CA . SER A 1 345 ? 9.884 -22.132 -11.799 1.00 56.16 345 SER A CA 1
ATOM 2642 C C . SER A 1 345 ? 8.983 -22.955 -10.880 1.00 56.16 345 SER A C 1
ATOM 2644 O O . SER A 1 345 ? 9.426 -23.963 -10.335 1.00 56.16 345 SER A O 1
ATOM 2646 N N . GLY A 1 346 ? 7.718 -22.556 -10.709 1.00 55.84 346 GLY A N 1
ATOM 2647 C CA . GLY A 1 346 ? 6.751 -23.314 -9.921 1.00 55.84 346 GLY A CA 1
ATOM 2648 C C . GLY A 1 346 ? 5.328 -22.766 -9.998 1.00 55.84 346 GLY A C 1
ATOM 2649 O O . GLY A 1 346 ? 5.109 -21.564 -10.126 1.00 55.84 346 GLY A O 1
ATOM 2650 N N . MET A 1 347 ? 4.347 -23.660 -9.886 1.00 69.88 347 MET A N 1
ATOM 2651 C CA . MET A 1 347 ? 2.938 -23.318 -9.701 1.00 69.88 347 MET A CA 1
ATOM 2652 C C . MET A 1 347 ? 2.356 -24.240 -8.632 1.00 69.88 347 MET A C 1
ATOM 2654 O O . MET A 1 347 ? 2.435 -25.462 -8.754 1.00 69.88 347 MET A O 1
ATOM 2658 N N . PHE A 1 348 ? 1.798 -23.645 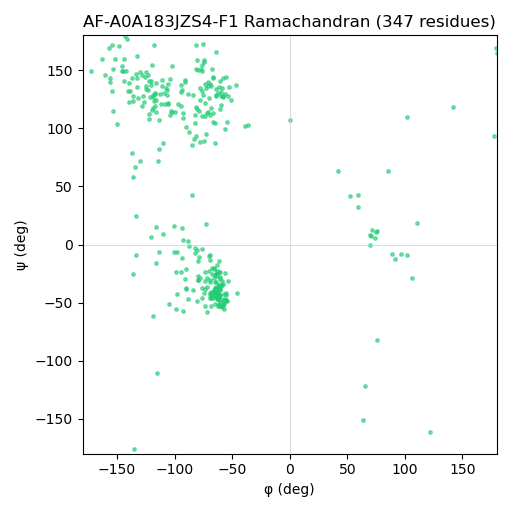-7.584 1.00 76.69 348 PHE A N 1
ATOM 2659 C CA . PHE A 1 348 ? 1.274 -24.343 -6.417 1.00 76.69 348 PHE A CA 1
ATOM 2660 C C . PHE A 1 348 ? -0.216 -24.028 -6.296 1.00 76.69 348 PHE A C 1
ATOM 2662 O O . PHE A 1 348 ? -0.587 -22.862 -6.132 1.00 76.69 348 PHE A O 1
ATOM 2669 N N . LEU A 1 349 ? -1.042 -25.064 -6.432 1.00 61.09 349 LEU A N 1
ATOM 2670 C CA . LEU A 1 349 ? -2.501 -25.019 -6.313 1.00 61.09 349 LEU A CA 1
ATOM 2671 C C . LEU A 1 349 ? -2.920 -25.416 -4.894 1.00 61.09 349 LEU A C 1
ATOM 2673 O O . LEU A 1 349 ? -2.284 -26.342 -4.341 1.00 61.09 349 LEU A O 1
#

Mean predicted aligned error: 10.42 Å

Sequence (349 aa):
MSTEKIARPPSHVKVHGIRSTYGRWLSLALTGIDDLDDVTDCPRMPSFTNGGNAESDTFLFTSESVGEGHPESFVKSGLILVGGEISSNAVVDIQKTVRDVVKHIGYDDTHKGLDYKNCNVLTVIEQQSADIAKGVHEGRKIEDIGAGDQGLMFGYATDETEECMPLTVTLSHALNKRIATCRRNGILPWAGPDSKTQVTVEYLNDHGACRPLRVHTVVISTQHDEHVTLEKVRADLMEYVIKEVIPTNLLDEKTKYHLNPAGRFVIGGPQSDAGLTGRKIIVDTYGGWGAHGGGAFSGKDYSKVDRSAAYAARWVAKSLVKSGLCRRVLVQVTEMCYHGYSLLSGMFL

Foldseek 3Di:
DDDDDDDDDDPDDPQPLVLQQLLQQVLCLWAVARLDPDPDPPDDDDDDDDDDDDPPPDDDDDSDPPKFWFWKWKFAQLEIETETAIDHPDDDPPLCSSLVNCVVLPQCDVLLRHHSVRGHYHYHYYHPDPVLCVLAPPPDDPLFGAQSAWWKAKAKFFQQDPVRAPPFLVLFNQLLNQLSVCCVVVVQVFFHSHKGKGWDFDFDCDVNHTHTQATQEIAIATAGAPPDAQVRQQVSSVPRRPPVRPPPRRDDPNYYYHGNVVRHRSNDTNHVDMGIALPNQCSVHRVPPADGISDGQRSGDCSHCSNVVNVVNNVVQVVCCVVVVDRIKMWMWTHHGSGSDIDRPDIDD

Solvent-accessible surface area (backbone atoms only — not comparable to full-atom values): 19541 Å² total; per-residue (Å²): 141,83,86,83,79,79,78,80,81,77,98,71,80,82,80,62,35,67,59,57,56,61,31,41,36,53,32,34,23,52,34,70,44,75,79,68,95,71,90,81,85,72,76,78,80,79,80,91,72,93,79,80,95,68,90,73,82,79,78,77,90,72,77,63,74,81,44,52,35,46,49,40,40,40,30,35,65,49,38,38,40,40,28,42,27,48,43,60,90,73,89,74,63,59,68,60,51,52,29,54,34,38,42,71,66,57,29,73,38,65,82,57,23,33,22,38,88,76,42,46,75,47,78,55,70,43,63,57,57,66,69,57,43,55,48,22,46,58,97,47,54,85,87,54,37,12,26,61,41,62,49,46,24,40,5,50,21,30,66,65,31,96,86,26,42,55,59,43,42,53,51,23,50,47,40,50,53,38,49,54,50,31,31,77,70,54,77,36,69,54,49,48,67,29,53,50,57,45,46,42,64,43,68,45,81,57,93,83,32,64,42,79,63,33,44,45,36,43,37,38,43,57,20,28,50,89,82,67,51,64,68,55,53,40,52,46,46,45,60,70,24,46,62,71,62,48,61,68,85,34,55,56,98,76,43,42,77,40,58,40,76,81,62,79,41,45,77,22,34,29,52,66,43,78,22,40,49,56,76,47,52,48,71,79,59,50,57,77,49,76,66,78,51,80,55,43,48,62,40,51,36,73,56,33,36,50,36,42,47,19,52,50,27,29,51,52,20,38,50,41,38,75,71,66,77,36,53,37,31,35,29,34,38,35,41,48,60,44,39,57,67,76,42,79,73,46,76,47,114

Radius of gyration: 22.86 Å; Cα contacts (8 Å, |Δi|>4): 653; chains: 1; bounding box: 52×53×82 Å